Protein AF-A0A1I7UDR6-F1 (afdb_monomer_lite)

Radius of gyration: 22.46 Å; chains: 1; bounding box: 62×45×61 Å

pLDDT: mean 79.27, std 16.83, range [31.84, 96.31]

InterPro domains:
  IPR001841 Zinc finger, RING-type [PF14634] (187-229)
  IPR001841 Zinc finger, RING-type [PS50089] (187-228)
  IPR005020 Protein LIN-8 [PF03353] (14-182)
  IPR005020 Protein LIN-8 [PTHR32020] (9-165)
  IPR013083 Zinc finger, RING/FYVE/PHD-type [G3DSA:3.30.40.10] (139-231)

Organism: NCBI:txid1561998

Structure (mmCIF, N/CA/C/O backbone):
data_AF-A0A1I7UDR6-F1
#
_entry.id   AF-A0A1I7UDR6-F1
#
loop_
_atom_site.group_PDB
_atom_site.id
_atom_site.type_symbol
_atom_site.label_atom_id
_atom_site.label_alt_id
_atom_site.label_comp_id
_atom_site.label_asym_id
_atom_site.label_entity_id
_atom_site.label_seq_id
_atom_site.pdbx_PDB_ins_code
_atom_site.Cartn_x
_atom_site.Cartn_y
_atom_site.Cartn_z
_atom_site.occupancy
_atom_site.B_iso_or_equiv
_atom_site.auth_seq_id
_atom_site.auth_comp_id
_atom_site.auth_asym_id
_atom_site.auth_atom_id
_atom_site.pdbx_PDB_model_num
ATOM 1 N N . MET A 1 1 ? -28.198 4.668 -10.762 1.00 33.12 1 MET A N 1
ATOM 2 C CA . MET A 1 1 ? -28.642 3.668 -9.768 1.00 33.12 1 MET A CA 1
ATOM 3 C C . MET A 1 1 ? -27.536 3.567 -8.737 1.00 33.12 1 MET A C 1
ATOM 5 O O . MET A 1 1 ? -26.396 3.370 -9.130 1.00 33.12 1 MET A O 1
ATOM 9 N N . ALA A 1 2 ? -27.828 3.872 -7.473 1.00 33.69 2 ALA A N 1
ATOM 10 C CA . ALA A 1 2 ? -26.821 3.955 -6.421 1.00 33.69 2 ALA A CA 1
ATOM 11 C C . ALA A 1 2 ? -26.408 2.544 -5.983 1.00 33.69 2 ALA A C 1
ATOM 13 O O . ALA A 1 2 ? -27.212 1.821 -5.399 1.00 33.69 2 ALA A O 1
ATOM 14 N N . SER A 1 3 ? -25.167 2.162 -6.278 1.00 31.84 3 SER A N 1
ATOM 15 C CA . SER A 1 3 ? -24.547 0.959 -5.727 1.00 31.84 3 SER A CA 1
ATOM 16 C C . SER A 1 3 ? -24.172 1.237 -4.277 1.00 31.84 3 SER A C 1
ATOM 18 O O . SER A 1 3 ? -23.169 1.886 -3.988 1.00 31.84 3 SER A O 1
ATOM 20 N N . THR A 1 4 ? -25.011 0.788 -3.351 1.00 35.09 4 THR A N 1
ATOM 21 C CA . THR A 1 4 ? -24.675 0.722 -1.931 1.00 35.09 4 THR A CA 1
ATOM 22 C C . THR A 1 4 ? -23.636 -0.378 -1.743 1.00 35.09 4 THR A C 1
ATOM 24 O O . THR A 1 4 ? -23.984 -1.556 -1.668 1.00 35.09 4 THR A O 1
ATOM 27 N N . SER A 1 5 ? -22.357 -0.001 -1.707 1.00 41.41 5 SER A N 1
ATOM 28 C CA . SER A 1 5 ? -21.282 -0.877 -1.243 1.00 41.41 5 SER A CA 1
ATOM 29 C C . SER A 1 5 ? -21.657 -1.420 0.135 1.00 41.41 5 SER A C 1
ATOM 31 O O . SER A 1 5 ? -21.969 -0.649 1.044 1.00 41.41 5 SER A O 1
A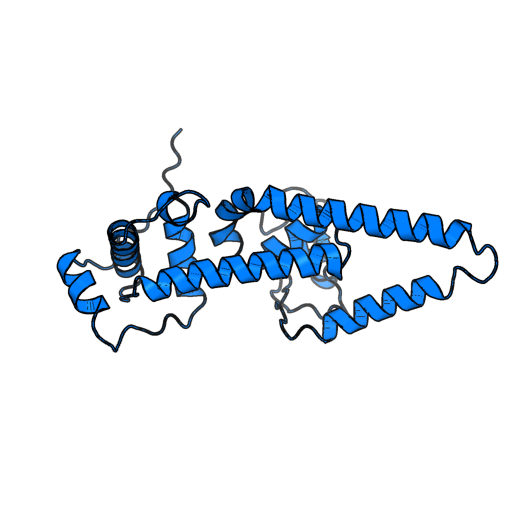TOM 33 N N . GLY A 1 6 ? -21.680 -2.747 0.262 1.00 41.66 6 GLY A N 1
ATOM 34 C CA . GLY A 1 6 ? -22.038 -3.459 1.482 1.00 41.66 6 GLY A CA 1
ATOM 35 C C . GLY A 1 6 ? -21.088 -3.118 2.624 1.00 41.66 6 GLY A C 1
ATOM 36 O O . GLY A 1 6 ? -20.069 -3.772 2.820 1.00 41.66 6 GLY A O 1
ATOM 37 N N . LEU A 1 7 ? -21.432 -2.091 3.396 1.00 47.09 7 LEU A N 1
ATOM 38 C CA . LEU A 1 7 ? -20.846 -1.852 4.704 1.00 47.09 7 LEU A CA 1
ATOM 39 C C . LEU A 1 7 ? -21.403 -2.928 5.634 1.00 47.09 7 LEU A C 1
ATOM 41 O O . LEU A 1 7 ? -22.559 -2.867 6.051 1.00 47.09 7 LEU A O 1
ATOM 45 N N . ALA A 1 8 ? -20.585 -3.946 5.901 1.00 56.41 8 ALA A N 1
ATOM 46 C CA . ALA A 1 8 ? -20.860 -4.948 6.918 1.00 56.41 8 ALA A CA 1
ATOM 47 C C . ALA A 1 8 ? -21.333 -4.258 8.207 1.00 56.41 8 ALA A C 1
ATOM 49 O O . ALA A 1 8 ? -20.716 -3.296 8.670 1.00 56.41 8 ALA A O 1
ATOM 50 N N . THR A 1 9 ? -22.442 -4.736 8.771 1.00 60.03 9 THR A N 1
ATOM 51 C CA . THR A 1 9 ? -22.961 -4.254 10.054 1.00 60.03 9 THR A CA 1
ATOM 52 C C . THR A 1 9 ? -21.858 -4.296 11.116 1.00 60.03 9 THR A C 1
ATOM 54 O O . THR A 1 9 ? -21.184 -5.324 11.221 1.00 60.03 9 THR A O 1
ATOM 57 N N . PRO A 1 10 ? -21.671 -3.225 11.912 1.00 68.12 10 PRO A N 1
ATOM 58 C CA . PRO A 1 10 ? -20.620 -3.182 12.920 1.00 68.12 10 PRO A CA 1
ATOM 59 C C . PRO A 1 10 ? -20.829 -4.305 13.942 1.00 68.12 10 PRO A C 1
ATOM 61 O O . PRO A 1 10 ? -21.864 -4.371 14.611 1.00 68.12 10 PRO A O 1
ATOM 64 N N . ALA A 1 11 ? -19.850 -5.209 14.028 1.00 79.75 11 ALA A N 1
ATOM 65 C CA . ALA A 1 11 ? -19.880 -6.380 14.905 1.00 79.75 11 ALA A CA 1
ATOM 66 C C . ALA A 1 11 ? -19.616 -6.003 16.373 1.00 79.75 11 ALA A C 1
ATOM 68 O O . ALA A 1 11 ? -20.020 -6.716 17.293 1.00 79.75 11 ALA A O 1
ATOM 69 N N . TYR A 1 12 ? -18.971 -4.857 16.590 1.00 89.25 12 TYR A N 1
ATOM 70 C CA . TYR A 1 12 ? -18.627 -4.318 17.899 1.00 89.25 12 TYR A CA 1
ATOM 71 C C . TYR A 1 12 ? -19.086 -2.862 18.012 1.00 89.25 12 TYR A C 1
ATOM 73 O O . TYR A 1 12 ? -19.326 -2.197 17.010 1.00 89.25 12 TYR A O 1
ATOM 81 N N . ARG A 1 13 ? -19.207 -2.352 19.244 1.00 91.25 13 ARG A N 1
ATOM 82 C CA . ARG A 1 13 ? -19.529 -0.943 19.520 1.00 91.25 13 ARG A CA 1
ATOM 83 C C . ARG A 1 13 ? -18.598 -0.372 20.578 1.00 91.25 13 ARG A C 1
ATOM 85 O O . ARG A 1 13 ? -18.283 -1.050 21.558 1.00 91.25 13 ARG A O 1
ATOM 92 N N . ILE A 1 14 ? -18.191 0.877 20.392 1.00 93.81 14 ILE A N 1
ATOM 93 C CA . ILE A 1 14 ? -17.400 1.643 21.356 1.00 93.81 14 ILE A CA 1
ATOM 94 C C . ILE A 1 14 ? -17.750 3.125 21.235 1.00 93.81 14 ILE A C 1
ATOM 96 O O . ILE A 1 14 ? -18.035 3.607 20.145 1.00 93.81 14 ILE A O 1
ATOM 100 N N . THR A 1 15 ? -17.755 3.858 22.347 1.00 95.38 15 THR A N 1
ATOM 101 C CA . THR A 1 15 ? -17.896 5.318 22.295 1.00 95.38 15 THR A CA 1
ATOM 102 C C . THR A 1 15 ? -16.546 5.963 21.990 1.00 95.38 15 THR A C 1
ATOM 104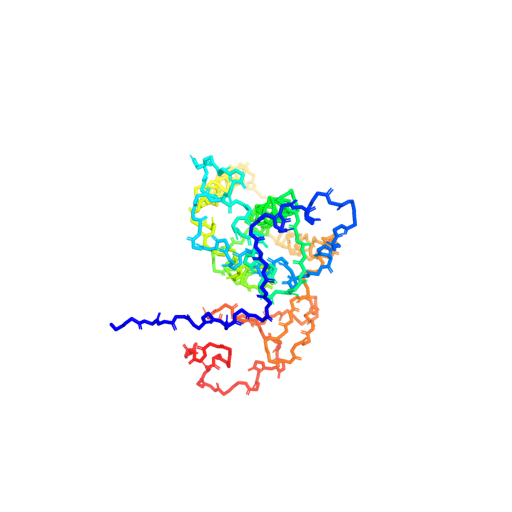 O O . THR A 1 15 ? -15.497 5.398 22.303 1.00 95.38 15 THR A O 1
ATOM 107 N N . MET A 1 16 ? -16.557 7.173 21.427 1.00 95.19 16 MET A N 1
ATOM 108 C CA . MET A 1 16 ? -15.328 7.931 21.161 1.00 95.19 16 MET A CA 1
ATOM 109 C C . MET A 1 16 ? -14.473 8.097 22.428 1.00 95.19 16 MET A C 1
ATOM 111 O O . MET A 1 16 ? -13.276 7.819 22.431 1.00 95.19 16 MET A O 1
ATOM 115 N N . GLU A 1 17 ? -15.102 8.480 23.538 1.00 94.31 17 GLU A N 1
ATOM 116 C CA . GLU A 1 17 ? -14.444 8.647 24.839 1.00 94.31 17 GLU A CA 1
ATOM 117 C C . GLU A 1 17 ? -13.783 7.348 25.322 1.00 94.31 17 GLU A C 1
ATOM 119 O O . GLU A 1 17 ? -12.638 7.351 25.784 1.00 94.31 17 GLU A O 1
ATOM 124 N N . GLU A 1 18 ? -14.479 6.219 25.172 1.00 92.75 18 GLU A N 1
ATOM 125 C CA . GLU A 1 18 ? -13.975 4.907 25.569 1.00 92.75 18 GLU A CA 1
ATOM 126 C C . GLU A 1 18 ? -12.819 4.445 24.671 1.00 92.75 18 GLU A C 1
ATOM 128 O O . GLU A 1 18 ? -11.823 3.910 25.171 1.00 92.75 18 GLU A O 1
ATOM 133 N N . TYR A 1 19 ? -12.896 4.709 23.364 1.00 94.19 19 TYR A N 1
ATOM 134 C CA . TYR A 1 19 ? -11.799 4.470 22.427 1.00 94.19 19 TYR A CA 1
ATOM 135 C C . TYR A 1 19 ? -10.559 5.296 22.794 1.00 94.19 19 TYR A C 1
ATOM 137 O O . TYR A 1 19 ? -9.465 4.739 22.928 1.00 94.19 19 TYR A O 1
ATOM 145 N N . ILE A 1 20 ? -10.711 6.602 23.044 1.00 92.12 20 ILE A N 1
ATOM 146 C CA . ILE A 1 20 ? -9.606 7.487 23.455 1.00 92.12 20 ILE A CA 1
ATOM 147 C C . ILE A 1 20 ? -8.981 6.987 24.762 1.00 92.12 20 ILE A C 1
ATOM 149 O O . ILE A 1 20 ? -7.758 6.926 24.905 1.00 92.12 20 ILE A O 1
ATOM 153 N N . ARG A 1 21 ? -9.806 6.576 25.727 1.00 91.75 21 ARG A N 1
ATOM 154 C CA . ARG A 1 21 ? -9.328 6.042 27.005 1.00 91.75 21 ARG A CA 1
ATOM 155 C C . ARG A 1 21 ? -8.555 4.731 26.833 1.00 91.75 21 ARG A C 1
ATOM 157 O O . ARG A 1 21 ? -7.540 4.531 27.506 1.00 91.75 21 ARG A O 1
ATOM 164 N N . ARG A 1 22 ? -9.015 3.825 25.962 1.00 88.88 22 ARG A N 1
ATOM 165 C CA . ARG A 1 22 ? -8.368 2.520 25.721 1.00 88.88 22 ARG A CA 1
ATOM 166 C C . ARG A 1 22 ? -7.115 2.626 24.855 1.00 88.88 22 ARG A C 1
ATOM 168 O O . ARG A 1 22 ? -6.148 1.931 25.153 1.00 88.88 22 ARG A O 1
ATOM 175 N N . SER A 1 23 ? -7.097 3.514 23.865 1.00 86.31 23 SER A N 1
ATOM 176 C CA . SER A 1 23 ? -5.944 3.749 22.979 1.00 86.31 23 SER A CA 1
ATOM 177 C C . SER A 1 23 ? -4.756 4.418 23.680 1.00 86.31 23 SER A C 1
ATOM 179 O O . SER A 1 23 ? -3.650 4.399 23.159 1.00 86.31 23 SER A O 1
ATOM 181 N N . ARG A 1 24 ? -4.938 4.968 24.888 1.00 81.69 24 ARG A N 1
ATOM 182 C CA . ARG A 1 24 ? -3.839 5.496 25.722 1.00 81.69 24 ARG A CA 1
ATOM 183 C C . ARG A 1 24 ? -3.119 4.431 26.559 1.00 81.69 24 ARG A C 1
ATOM 185 O O . ARG A 1 24 ? -2.084 4.723 27.158 1.00 81.69 24 ARG A O 1
ATOM 192 N N . LYS A 1 25 ? -3.654 3.210 26.670 1.00 76.12 25 LYS A N 1
ATOM 193 C CA . LYS A 1 25 ? -3.043 2.143 27.484 1.00 76.12 25 LYS A CA 1
ATOM 194 C C . LYS A 1 25 ? -1.896 1.491 26.709 1.00 76.12 25 LYS A C 1
ATOM 196 O O . LYS A 1 25 ? -2.099 1.098 25.577 1.00 76.12 25 LYS A O 1
ATOM 201 N N . ARG A 1 26 ? -0.729 1.280 27.337 1.00 58.38 26 ARG A N 1
ATOM 202 C CA . ARG A 1 26 ? 0.479 0.706 26.689 1.00 58.38 26 ARG A CA 1
ATOM 203 C C . ARG A 1 26 ? 0.315 -0.699 26.081 1.00 58.38 26 ARG A C 1
ATOM 205 O O . ARG A 1 26 ? 1.170 -1.103 25.310 1.00 58.38 26 ARG A O 1
ATOM 212 N N . ARG A 1 27 ? -0.744 -1.445 26.419 1.00 57.19 27 ARG A N 1
ATOM 213 C CA . ARG A 1 27 ? -1.076 -2.744 25.801 1.00 57.19 27 ARG A CA 1
ATOM 214 C C . ARG A 1 27 ? -2.146 -2.546 24.729 1.00 57.19 27 ARG A C 1
ATOM 216 O O . ARG A 1 27 ? -3.307 -2.896 24.939 1.00 57.19 27 ARG A O 1
ATOM 223 N N . ILE A 1 28 ? -1.774 -1.900 23.635 1.00 60.75 28 ILE A N 1
ATOM 224 C CA . ILE A 1 28 ? -2.599 -1.864 22.422 1.00 60.75 28 ILE A CA 1
ATOM 225 C C . ILE A 1 28 ? -2.289 -3.154 21.668 1.00 60.75 28 ILE A C 1
ATOM 227 O O . ILE A 1 28 ? -1.157 -3.625 21.735 1.00 60.75 28 ILE A O 1
ATOM 231 N N . SER A 1 29 ? -3.298 -3.760 21.036 1.00 56.22 29 SER A N 1
ATOM 232 C CA . SER A 1 29 ? -3.076 -4.940 20.196 1.00 56.22 29 SER A CA 1
ATOM 233 C C . SER A 1 29 ? -1.989 -4.604 19.186 1.00 56.22 29 SER A C 1
ATOM 235 O O . SER A 1 29 ? -2.124 -3.607 18.477 1.00 56.22 29 SER A O 1
ATOM 237 N N . GLU A 1 30 ? -0.956 -5.438 19.109 1.00 55.78 30 GLU A N 1
ATOM 238 C CA . GLU A 1 30 ? -0.071 -5.465 17.951 1.00 55.78 30 GLU A CA 1
ATOM 239 C C . GLU A 1 30 ? -0.957 -5.569 16.702 1.00 55.78 30 GLU A C 1
ATOM 241 O O . GLU A 1 30 ? -1.946 -6.320 16.667 1.00 55.78 30 GLU A O 1
ATOM 246 N N . THR A 1 31 ? -0.677 -4.715 15.722 1.00 59.31 31 THR A N 1
ATOM 247 C CA . THR A 1 31 ? -1.349 -4.701 14.418 1.00 59.31 31 THR A CA 1
ATOM 248 C C . THR A 1 31 ? -0.742 -5.722 13.470 1.00 59.31 31 THR A C 1
ATOM 250 O O . THR A 1 31 ? -0.976 -5.644 12.269 1.00 59.31 31 THR A O 1
ATOM 253 N N . ASP A 1 32 ? 0.000 -6.681 14.023 1.00 56.03 32 ASP A N 1
ATOM 254 C CA . ASP A 1 32 ? 0.791 -7.683 13.328 1.00 56.03 32 ASP A CA 1
ATOM 255 C C . ASP A 1 32 ? -0.135 -8.631 12.573 1.00 56.03 32 ASP A C 1
ATOM 257 O O . ASP A 1 32 ? -0.614 -9.656 13.060 1.00 56.03 32 ASP A O 1
ATOM 261 N N . GLY A 1 33 ? -0.486 -8.205 11.370 1.00 71.06 33 GLY A N 1
ATOM 262 C CA . GLY A 1 33 ? -1.347 -8.943 10.481 1.00 71.06 33 GLY A CA 1
ATOM 263 C C . GLY A 1 33 ? -1.783 -8.076 9.319 1.00 71.06 33 GLY A C 1
ATOM 264 O O . GLY A 1 33 ? -2.425 -7.040 9.502 1.00 71.06 33 GLY A O 1
ATOM 265 N N . LEU A 1 34 ? -1.525 -8.582 8.114 1.00 80.81 34 LEU A N 1
ATOM 266 C CA . LEU A 1 34 ? -2.012 -8.030 6.852 1.00 80.81 34 LEU A CA 1
ATOM 267 C C . LEU A 1 34 ? -3.507 -7.665 6.933 1.00 80.81 34 LEU A C 1
ATOM 269 O O . LEU A 1 34 ? -3.913 -6.599 6.486 1.00 80.81 34 LEU A O 1
ATOM 273 N N . GLY A 1 35 ? -4.316 -8.485 7.615 1.00 85.88 35 GLY A N 1
ATOM 274 C CA . GLY A 1 35 ? -5.740 -8.220 7.833 1.00 85.88 35 GLY A CA 1
ATOM 275 C C . GLY A 1 35 ? -6.039 -6.878 8.517 1.00 85.88 35 GLY A C 1
ATOM 276 O O . GLY A 1 35 ? -6.971 -6.190 8.115 1.00 85.88 35 GLY A O 1
ATOM 277 N N . MET A 1 36 ? -5.241 -6.443 9.496 1.00 88.38 36 MET A N 1
ATOM 278 C CA . MET A 1 36 ? -5.458 -5.137 10.128 1.00 88.38 36 MET A CA 1
ATOM 279 C C . MET A 1 36 ? -5.095 -3.989 9.183 1.00 88.38 36 MET A C 1
ATOM 281 O O . MET A 1 36 ? -5.833 -3.009 9.098 1.00 88.38 36 MET A O 1
ATOM 285 N N . HIS A 1 37 ? -3.996 -4.133 8.439 1.00 91.50 37 HIS A N 1
ATOM 286 C CA . HIS A 1 37 ? -3.563 -3.133 7.464 1.00 91.50 37 HIS A CA 1
ATOM 287 C C . HIS A 1 37 ? -4.632 -2.949 6.384 1.00 91.50 37 HIS A C 1
ATOM 289 O O . HIS A 1 37 ? -5.058 -1.825 6.141 1.00 91.50 37 HIS A O 1
ATOM 295 N N . THR A 1 38 ? -5.151 -4.046 5.821 1.00 93.25 38 THR A N 1
ATOM 296 C CA . THR A 1 38 ? -6.220 -3.988 4.808 1.00 93.25 38 THR A CA 1
ATOM 297 C C . THR A 1 38 ? -7.456 -3.236 5.306 1.00 93.25 38 THR A C 1
ATOM 299 O O . THR A 1 38 ? -7.953 -2.364 4.602 1.00 93.25 38 THR A O 1
ATOM 302 N N . VAL A 1 39 ? -7.904 -3.484 6.545 1.00 93.38 39 VAL A N 1
ATOM 303 C CA . VAL A 1 39 ? -9.062 -2.785 7.130 1.00 93.38 39 VAL A CA 1
ATOM 304 C C . VAL A 1 39 ? -8.798 -1.290 7.299 1.00 93.38 39 VAL A C 1
ATOM 306 O O . VAL A 1 39 ? -9.681 -0.487 6.998 1.00 93.38 39 VAL A O 1
ATOM 309 N N . ILE A 1 40 ? -7.610 -0.915 7.787 1.00 94.19 40 ILE A N 1
ATOM 310 C CA . ILE A 1 40 ? -7.229 0.492 7.968 1.00 94.19 40 ILE A CA 1
ATOM 311 C C . ILE A 1 40 ? -7.233 1.208 6.614 1.00 94.19 40 ILE A C 1
ATOM 313 O O . ILE A 1 40 ? -7.913 2.223 6.472 1.00 94.19 40 ILE A O 1
ATOM 317 N N . LEU A 1 41 ? -6.531 0.660 5.618 1.00 95.38 41 LEU A N 1
ATOM 318 C CA . LEU A 1 41 ? -6.403 1.271 4.293 1.00 95.38 41 LEU A CA 1
ATOM 319 C C . LEU A 1 41 ? -7.761 1.360 3.572 1.00 95.38 41 LEU A C 1
ATOM 321 O O . LEU A 1 41 ? -8.115 2.417 3.049 1.00 95.38 41 LEU A O 1
ATOM 325 N N . ASP A 1 42 ? -8.597 0.319 3.651 1.00 94.75 42 ASP A N 1
ATOM 326 C CA . ASP A 1 42 ? -9.948 0.353 3.075 1.00 94.75 42 ASP A CA 1
ATOM 327 C C . ASP A 1 42 ? -10.833 1.438 3.686 1.00 94.75 42 ASP A C 1
ATOM 329 O O . ASP A 1 42 ? -11.570 2.124 2.976 1.00 94.75 42 ASP A O 1
ATOM 333 N N . LEU A 1 43 ? -10.783 1.600 5.010 1.00 94.88 43 LEU A N 1
ATOM 334 C CA . LEU A 1 43 ? -11.542 2.645 5.695 1.00 94.88 43 LEU A CA 1
ATOM 335 C C . LEU A 1 43 ? -11.031 4.051 5.351 1.00 94.88 43 LEU A C 1
ATOM 337 O O . LEU A 1 43 ? -11.811 5.007 5.359 1.00 94.88 43 LEU A O 1
ATOM 341 N N . MET A 1 44 ? -9.743 4.183 5.028 1.00 95.38 44 MET A N 1
ATOM 342 C CA . MET A 1 44 ? -9.142 5.448 4.610 1.00 95.38 44 MET A CA 1
ATOM 343 C C . MET A 1 44 ? -9.549 5.872 3.195 1.00 95.38 44 MET A C 1
ATOM 345 O O . MET A 1 44 ? -9.591 7.075 2.936 1.00 95.38 44 MET A O 1
ATOM 349 N N . ARG A 1 45 ? -9.923 4.947 2.298 1.00 94.00 45 ARG A N 1
ATOM 350 C CA . ARG A 1 45 ? -10.302 5.237 0.894 1.00 94.00 45 ARG A CA 1
ATOM 351 C C . ARG A 1 45 ? -11.247 6.432 0.739 1.00 94.00 45 ARG A C 1
ATOM 353 O O . ARG A 1 45 ? -11.084 7.249 -0.165 1.00 94.00 45 ARG A O 1
ATOM 360 N N . HIS A 1 46 ? -12.239 6.548 1.619 1.00 89.94 46 HIS A N 1
ATOM 361 C CA . HIS A 1 46 ? -13.271 7.588 1.547 1.00 89.94 46 HIS A CA 1
ATOM 362 C C . HIS A 1 46 ? -12.982 8.825 2.415 1.00 89.94 46 HIS A C 1
ATOM 364 O O . HIS A 1 46 ? -13.833 9.704 2.517 1.00 89.94 46 HIS A O 1
ATOM 370 N N . ARG A 1 47 ? -11.791 8.904 3.018 1.00 91.75 47 ARG A N 1
ATOM 371 C CA . ARG A 1 47 ? -11.367 9.937 3.976 1.00 91.75 47 ARG A CA 1
ATOM 372 C C . ARG A 1 47 ? -10.151 10.691 3.463 1.00 91.75 47 ARG A C 1
ATOM 374 O O . ARG A 1 47 ? -9.034 10.524 3.951 1.00 91.75 47 ARG A O 1
ATOM 381 N N . GLN A 1 48 ? -10.369 11.482 2.420 1.00 91.88 48 GLN A N 1
ATOM 382 C CA . GLN A 1 48 ? -9.306 12.203 1.714 1.00 91.88 48 GLN A CA 1
ATOM 383 C C . GLN A 1 48 ? -8.515 13.142 2.633 1.00 91.88 48 GLN A C 1
ATOM 385 O O . GLN A 1 48 ? -7.328 13.366 2.413 1.00 91.88 48 GLN A O 1
ATOM 390 N N . GLU A 1 49 ? -9.149 13.648 3.689 1.00 92.38 49 GLU A N 1
ATOM 391 C CA . GLU A 1 49 ? -8.525 14.456 4.732 1.00 92.38 49 GLU A CA 1
ATOM 392 C C . GLU A 1 49 ? -7.370 13.743 5.448 1.00 92.38 49 GLU A C 1
ATOM 394 O O . GLU A 1 49 ? -6.478 14.418 5.962 1.00 92.38 49 GLU A O 1
ATOM 399 N N . LEU A 1 50 ? -7.342 12.406 5.449 1.00 93.00 50 LEU A N 1
ATOM 400 C CA . LEU A 1 50 ? -6.316 11.620 6.136 1.00 93.00 50 LEU A CA 1
ATOM 401 C C . LEU A 1 50 ? -5.061 11.359 5.299 1.00 93.00 50 LEU A C 1
ATOM 403 O O . LEU A 1 50 ? -4.023 11.048 5.878 1.00 93.00 50 LEU A O 1
ATOM 407 N N . TRP A 1 51 ? -5.143 11.447 3.969 1.00 92.81 51 TRP A N 1
ATOM 408 C CA . TRP A 1 51 ? -4.069 10.974 3.086 1.00 92.81 51 TRP A CA 1
ATOM 409 C C . TRP A 1 51 ? -3.695 11.909 1.937 1.00 92.81 51 TRP A C 1
ATOM 411 O O . TRP A 1 51 ? -2.667 11.682 1.296 1.00 92.81 51 TRP A O 1
ATOM 421 N N . LYS A 1 52 ? -4.471 12.960 1.653 1.00 89.94 52 LYS A N 1
ATOM 422 C CA . LYS A 1 52 ? -4.105 13.911 0.597 1.00 89.94 52 LYS A CA 1
ATOM 423 C C . LYS A 1 52 ? -2.874 14.723 0.975 1.00 89.94 52 LYS A C 1
ATOM 425 O O . LYS A 1 52 ? -2.745 15.212 2.094 1.00 89.94 52 LYS A O 1
ATOM 430 N N . ARG A 1 53 ? -1.998 14.973 -0.003 1.00 76.06 53 ARG A N 1
ATOM 431 C CA . ARG A 1 53 ? -0.685 15.624 0.205 1.00 76.06 53 ARG A CA 1
ATOM 432 C C . ARG A 1 53 ? -0.756 17.014 0.858 1.00 76.06 53 ARG A C 1
ATOM 434 O O . ARG A 1 53 ? 0.219 17.464 1.450 1.00 76.06 53 ARG A O 1
ATOM 441 N N . ARG A 1 54 ? -1.892 17.709 0.735 1.00 74.31 54 ARG A N 1
ATOM 442 C CA . ARG A 1 54 ? -2.126 19.057 1.287 1.00 74.31 54 ARG A CA 1
ATOM 443 C C . ARG A 1 54 ? -3.135 19.090 2.438 1.00 74.31 54 ARG A C 1
ATOM 445 O O . ARG A 1 54 ? -3.461 20.181 2.901 1.00 74.31 54 ARG A O 1
ATOM 452 N N . SER A 1 55 ? -3.653 17.945 2.887 1.00 77.56 55 SER A N 1
ATOM 453 C CA . SER A 1 55 ? -4.549 17.917 4.041 1.00 77.56 55 SER A CA 1
ATOM 454 C C . SER A 1 55 ? -3.746 17.803 5.334 1.00 77.56 55 SER A C 1
ATOM 456 O O . SER A 1 55 ? -2.845 16.979 5.475 1.00 77.56 55 SER A O 1
ATOM 458 N N . VAL A 1 56 ? -4.080 18.648 6.307 1.00 82.56 56 VAL A N 1
ATOM 459 C CA . VAL A 1 56 ? -3.610 18.483 7.682 1.00 82.56 56 VAL A CA 1
ATOM 460 C C . VAL A 1 56 ? -4.692 17.709 8.411 1.00 82.56 56 VAL A C 1
ATOM 462 O O . VAL A 1 56 ? -5.682 18.281 8.853 1.00 82.56 56 VAL A O 1
ATOM 465 N N . ALA A 1 57 ? -4.521 16.394 8.474 1.00 86.00 57 ALA A N 1
ATOM 466 C CA . ALA A 1 57 ? -5.463 15.520 9.150 1.00 86.00 57 ALA A CA 1
ATOM 467 C C . ALA A 1 57 ? -5.512 15.840 10.651 1.00 86.00 57 ALA A C 1
ATOM 469 O O . ALA A 1 57 ? -4.502 15.691 11.358 1.00 86.00 57 ALA A O 1
ATOM 470 N N . GLU A 1 58 ? -6.679 16.239 11.154 1.00 90.69 58 GLU A N 1
ATOM 471 C CA . GLU A 1 58 ? -6.857 16.475 12.580 1.00 90.69 58 GLU A CA 1
ATOM 472 C C . GLU A 1 58 ? -6.780 15.158 13.356 1.00 90.69 58 GLU A C 1
ATOM 474 O O . GLU A 1 58 ? -7.144 14.083 12.875 1.00 90.69 58 GLU A O 1
ATOM 479 N N . VAL A 1 59 ? -6.308 15.226 14.604 1.00 91.38 59 VAL A N 1
ATOM 480 C CA . VAL A 1 59 ? -6.235 14.040 15.473 1.00 91.38 59 VAL A CA 1
ATOM 481 C C . VAL A 1 59 ? -7.617 13.405 15.648 1.00 91.38 59 VAL A C 1
ATOM 483 O O . VAL A 1 59 ? -7.711 12.183 15.746 1.00 91.38 59 VAL A O 1
ATOM 486 N N . GLU A 1 60 ? -8.677 14.214 15.657 1.00 94.00 60 GLU A N 1
ATOM 487 C CA . GLU A 1 60 ? -10.055 13.743 15.780 1.00 94.00 60 GLU A CA 1
ATOM 488 C C . GLU A 1 60 ? -10.475 12.848 14.603 1.00 94.00 60 GLU A C 1
ATOM 490 O O . GLU A 1 60 ? -11.118 11.821 14.814 1.00 94.00 60 GLU A O 1
ATOM 495 N N . ASP A 1 61 ? -10.053 13.155 13.375 1.00 95.12 61 ASP A N 1
ATOM 496 C CA . ASP A 1 61 ? -10.412 12.353 12.200 1.00 95.12 61 ASP A CA 1
ATOM 497 C C . ASP A 1 61 ? -9.729 10.983 12.215 1.00 95.12 61 ASP A C 1
ATOM 499 O O . ASP A 1 61 ? -10.351 9.959 11.916 1.00 95.12 61 ASP A O 1
ATOM 503 N N . TRP A 1 62 ? -8.486 10.926 12.703 1.00 95.50 62 TRP A N 1
ATOM 504 C CA . TRP A 1 62 ? -7.821 9.653 12.992 1.00 95.50 62 TRP A CA 1
ATOM 505 C C . TRP A 1 62 ? -8.503 8.877 14.122 1.00 95.50 62 TRP A C 1
ATOM 507 O O . TRP A 1 62 ? -8.512 7.647 14.115 1.00 95.50 62 TRP A O 1
ATOM 517 N N . GLN A 1 63 ? -9.068 9.560 15.119 1.00 95.44 63 GLN A N 1
ATOM 518 C CA . GLN A 1 63 ? -9.810 8.891 16.188 1.00 95.44 63 GLN A CA 1
ATOM 519 C C . GLN A 1 63 ? -11.132 8.309 15.676 1.00 95.44 63 GLN A C 1
ATOM 521 O O . GLN A 1 63 ? -11.456 7.178 16.039 1.00 95.44 63 GLN A O 1
ATOM 526 N N . LYS A 1 64 ? -11.845 9.020 14.789 1.00 96.31 64 LYS A N 1
ATOM 527 C CA . LYS A 1 64 ? -13.044 8.506 14.096 1.00 96.31 64 LYS A CA 1
ATOM 528 C C . LYS A 1 64 ? -12.717 7.241 13.306 1.00 96.31 64 LYS A C 1
ATOM 530 O O . LYS A 1 64 ? -13.403 6.235 13.470 1.00 96.31 64 LYS A O 1
ATOM 535 N N . LEU A 1 65 ? -11.613 7.252 12.552 1.00 96.19 65 LEU A N 1
ATOM 536 C CA . LEU A 1 65 ? -11.115 6.058 11.865 1.00 96.19 65 LEU A CA 1
ATOM 537 C C . LEU A 1 65 ? -10.876 4.896 12.846 1.00 96.19 65 LEU A C 1
ATOM 539 O O . LEU A 1 65 ? -11.313 3.776 12.599 1.00 96.19 65 LEU A O 1
ATOM 543 N N . GLY A 1 66 ? -10.228 5.157 13.982 1.00 94.94 66 GLY A N 1
ATOM 544 C CA . GLY A 1 66 ? -9.937 4.122 14.976 1.00 94.94 66 GLY A CA 1
ATOM 545 C C . GLY A 1 66 ? -11.171 3.524 15.658 1.00 94.94 66 GLY A C 1
ATOM 546 O O . GLY A 1 66 ? -11.174 2.329 15.967 1.00 94.94 66 GLY A O 1
ATOM 547 N N . VAL A 1 67 ? -12.231 4.316 15.856 1.00 95.44 67 VAL A N 1
ATOM 548 C CA . VAL A 1 67 ? -13.538 3.806 16.305 1.00 95.44 67 VAL A CA 1
ATOM 549 C C . VAL A 1 67 ? -14.087 2.815 15.280 1.00 95.44 67 VAL A C 1
ATOM 551 O O . VAL A 1 67 ? -14.435 1.699 15.652 1.00 95.44 67 VAL A O 1
ATOM 554 N N . GLU A 1 68 ? -14.075 3.157 13.994 1.00 95.31 68 GLU A N 1
ATOM 555 C CA . GLU A 1 68 ? -14.579 2.273 12.932 1.00 95.31 68 GLU A CA 1
ATOM 556 C C . GLU A 1 68 ? -13.739 1.004 12.755 1.00 95.31 68 GLU A C 1
ATOM 558 O O . GLU A 1 68 ? -14.281 -0.087 12.554 1.00 95.31 68 GLU A O 1
ATOM 563 N N . VAL A 1 69 ? -12.416 1.110 12.903 1.00 93.50 69 VAL A N 1
ATOM 564 C CA . VAL A 1 69 ? -11.530 -0.062 12.949 1.00 93.50 69 VAL A CA 1
ATOM 565 C C . VAL A 1 69 ? -11.949 -0.994 14.089 1.00 93.50 69 VAL A C 1
ATOM 567 O O . VAL A 1 69 ? -12.051 -2.207 13.882 1.00 93.50 69 VAL A O 1
ATOM 570 N N . TYR A 1 70 ? -12.248 -0.456 15.277 1.00 93.31 70 TYR A N 1
ATOM 571 C CA . TYR A 1 70 ? -12.739 -1.261 16.398 1.00 93.31 70 TYR A CA 1
ATOM 572 C C . TYR A 1 70 ? -14.105 -1.883 16.106 1.00 93.31 70 TYR A C 1
ATOM 574 O O . TYR A 1 70 ? -14.309 -3.062 16.382 1.00 93.31 70 TYR A O 1
ATOM 582 N N . GLU A 1 71 ? -15.039 -1.126 15.537 1.00 91.88 71 GLU A N 1
ATOM 583 C CA . GLU A 1 71 ? -16.378 -1.623 15.207 1.00 91.88 71 GLU A CA 1
ATOM 584 C C . GLU A 1 71 ? -16.345 -2.809 14.232 1.00 91.88 71 GLU A C 1
ATOM 586 O O . GLU A 1 71 ? -17.176 -3.718 14.337 1.00 91.88 71 GLU A O 1
ATOM 591 N N . ARG A 1 72 ? -15.354 -2.842 13.330 1.00 90.69 72 ARG A N 1
ATOM 592 C CA . ARG A 1 72 ? -15.142 -3.951 12.386 1.00 90.69 72 ARG A CA 1
ATOM 593 C C . ARG A 1 72 ? -14.354 -5.121 12.968 1.00 90.69 72 ARG A C 1
ATOM 595 O O . ARG A 1 72 ? -14.658 -6.266 12.656 1.00 90.69 72 ARG A O 1
ATOM 602 N N . THR A 1 73 ? -13.333 -4.852 13.778 1.00 90.31 73 THR A N 1
ATOM 603 C CA . THR A 1 73 ? -12.332 -5.873 14.157 1.00 90.31 73 THR A CA 1
ATOM 604 C C . THR A 1 73 ? -12.379 -6.291 15.625 1.00 90.31 73 THR A C 1
ATOM 606 O O . THR A 1 73 ? -11.747 -7.274 16.006 1.00 90.31 73 THR A O 1
ATOM 609 N N . GLY A 1 74 ? -13.059 -5.521 16.475 1.00 89.94 74 GLY A N 1
ATOM 610 C CA . GLY A 1 74 ? -13.045 -5.670 17.931 1.00 89.94 74 GLY A CA 1
ATOM 611 C C . GLY A 1 74 ? -11.708 -5.299 18.584 1.00 89.94 74 GLY A C 1
ATOM 612 O O . GLY A 1 74 ? -11.550 -5.448 19.800 1.00 89.94 74 GLY A O 1
ATOM 613 N N . LYS A 1 75 ? -10.730 -4.816 17.804 1.00 90.69 75 LYS A N 1
ATOM 614 C CA . LYS A 1 75 ? -9.382 -4.472 18.267 1.00 90.69 75 LYS A CA 1
ATOM 615 C C . LYS A 1 75 ? -9.210 -2.960 18.346 1.00 90.69 75 LYS A C 1
ATOM 617 O O . LYS A 1 75 ? -9.610 -2.220 17.457 1.00 90.69 75 LYS A O 1
ATOM 622 N N . ILE A 1 76 ? -8.609 -2.495 19.441 1.00 91.94 76 ILE A N 1
ATOM 623 C CA . ILE A 1 76 ? -8.227 -1.087 19.593 1.00 91.94 76 ILE A CA 1
ATOM 624 C C . ILE A 1 76 ? -6.896 -0.898 18.882 1.00 91.94 76 ILE A C 1
ATOM 626 O O . ILE A 1 76 ? -5.937 -1.592 19.217 1.00 91.94 76 ILE A O 1
ATOM 630 N N . VAL A 1 77 ? -6.844 0.059 17.962 1.00 90.69 77 VAL A N 1
ATOM 631 C CA . VAL A 1 77 ? -5.625 0.483 17.270 1.00 90.69 77 VAL A CA 1
ATOM 632 C C . VAL A 1 77 ? -5.353 1.941 17.620 1.00 90.69 77 VAL A C 1
ATOM 634 O O . VAL A 1 77 ? -6.284 2.720 17.792 1.00 90.69 77 VAL A O 1
ATOM 637 N N . SER A 1 78 ? -4.085 2.310 17.794 1.00 91.50 78 SER A N 1
ATOM 638 C CA . SER A 1 78 ? -3.717 3.690 18.117 1.00 91.50 78 SER A CA 1
ATOM 639 C C . SER A 1 78 ? -3.662 4.568 16.867 1.00 91.50 78 SER A C 1
ATOM 641 O O . SER A 1 78 ? -3.382 4.081 15.772 1.00 91.50 78 SER A O 1
ATOM 643 N N . VAL A 1 79 ? -3.840 5.882 17.039 1.00 92.88 79 VAL A N 1
ATOM 644 C CA . VAL A 1 79 ? -3.642 6.859 15.952 1.00 92.88 79 VAL A CA 1
ATOM 645 C C . VAL A 1 79 ? -2.237 6.749 15.356 1.00 92.88 79 VAL A C 1
ATOM 647 O O . VAL A 1 79 ? -2.094 6.740 14.140 1.00 92.88 79 VAL A O 1
ATOM 650 N N . ASN A 1 80 ? -1.208 6.612 16.195 1.00 91.44 80 ASN A N 1
ATOM 651 C CA . ASN A 1 80 ? 0.174 6.486 15.726 1.00 91.44 80 ASN A CA 1
ATOM 652 C C . ASN A 1 80 ? 0.375 5.217 14.897 1.00 91.44 80 ASN A C 1
ATOM 654 O O . ASN A 1 80 ? 1.079 5.247 13.898 1.00 91.44 80 ASN A O 1
ATOM 658 N N . THR A 1 81 ? -0.279 4.123 15.281 1.00 91.00 81 THR A N 1
ATOM 659 C CA . THR A 1 81 ? -0.202 2.863 14.545 1.00 91.00 81 THR A CA 1
ATOM 660 C C . THR A 1 81 ? -0.886 2.975 13.186 1.00 91.00 81 THR A C 1
ATOM 662 O O . THR A 1 81 ? -0.291 2.586 12.193 1.00 91.00 81 THR A O 1
ATOM 665 N N . MET A 1 82 ? -2.087 3.562 13.107 1.00 93.50 82 MET A N 1
ATOM 666 C CA . MET A 1 82 ? -2.760 3.783 11.815 1.00 93.50 82 MET A CA 1
ATOM 667 C C . MET A 1 82 ? -1.947 4.699 10.894 1.00 93.50 82 MET A C 1
ATOM 669 O O . MET A 1 82 ? -1.850 4.430 9.700 1.00 93.50 82 MET A O 1
ATOM 673 N N . LYS A 1 83 ? -1.314 5.741 11.452 1.00 93.56 83 LYS A N 1
ATOM 674 C CA . LYS A 1 83 ? -0.387 6.603 10.708 1.00 93.56 83 LYS A CA 1
ATOM 675 C C . LYS A 1 83 ? 0.830 5.836 10.198 1.00 93.56 83 LYS A C 1
ATOM 677 O O . LYS A 1 83 ? 1.174 6.000 9.037 1.00 93.56 83 LYS A O 1
ATOM 682 N N . SER A 1 84 ? 1.445 4.999 11.039 1.00 92.19 84 SER A N 1
ATOM 683 C CA . SER A 1 84 ? 2.569 4.145 10.630 1.00 92.19 84 SER A CA 1
ATOM 684 C C . SER A 1 84 ? 2.154 3.236 9.483 1.00 92.19 84 SER A C 1
ATOM 686 O O . SER A 1 84 ? 2.770 3.292 8.435 1.00 92.19 84 SER A O 1
ATOM 688 N N . VAL A 1 85 ? 1.038 2.509 9.618 1.00 93.12 85 VAL A N 1
ATOM 689 C CA . VAL A 1 85 ? 0.514 1.633 8.555 1.00 93.12 85 VAL A CA 1
ATOM 690 C C . VAL A 1 85 ? 0.384 2.382 7.230 1.00 93.12 85 VAL A C 1
ATOM 692 O O . VAL A 1 85 ? 0.804 1.865 6.197 1.00 93.12 85 VAL A O 1
ATOM 695 N N . PHE A 1 86 ? -0.166 3.598 7.248 1.00 94.75 86 PHE A N 1
ATOM 696 C CA . PHE A 1 86 ? -0.286 4.421 6.048 1.00 94.75 86 PHE A CA 1
ATOM 697 C C . PHE A 1 86 ? 1.077 4.844 5.477 1.00 94.75 86 PHE A C 1
ATOM 699 O O . PHE A 1 86 ? 1.324 4.631 4.292 1.00 94.75 86 PHE A O 1
ATOM 706 N N . GLU A 1 87 ? 1.960 5.423 6.296 1.00 93.62 87 GLU A N 1
ATOM 707 C CA . GLU A 1 87 ? 3.270 5.907 5.837 1.00 93.62 87 GLU A CA 1
ATOM 708 C C . GLU A 1 87 ? 4.187 4.765 5.381 1.00 93.62 87 GLU A C 1
ATOM 710 O O . GLU A 1 87 ? 4.862 4.903 4.363 1.00 93.62 87 GLU A O 1
ATOM 715 N N . ASP A 1 88 ? 4.156 3.625 6.067 1.00 91.81 88 ASP A N 1
ATOM 716 C CA . ASP A 1 88 ? 4.906 2.423 5.707 1.00 91.81 88 ASP A CA 1
ATOM 717 C C . ASP A 1 88 ? 4.403 1.869 4.367 1.00 91.81 88 ASP A C 1
ATOM 719 O O . ASP A 1 88 ? 5.199 1.630 3.464 1.00 91.81 88 ASP A O 1
ATOM 723 N N . THR A 1 89 ? 3.080 1.763 4.179 1.00 93.88 89 THR A N 1
ATOM 724 C CA . THR A 1 89 ? 2.486 1.316 2.903 1.00 93.88 89 THR A CA 1
ATOM 725 C C . THR A 1 89 ? 2.833 2.275 1.763 1.00 93.88 89 THR A C 1
ATOM 727 O O . THR A 1 89 ? 3.209 1.852 0.674 1.00 93.88 89 THR A O 1
ATOM 730 N N . LYS A 1 90 ? 2.749 3.584 2.007 1.00 94.75 90 LYS A N 1
ATOM 731 C CA . LYS A 1 90 ? 3.132 4.616 1.039 1.00 94.75 90 LYS A CA 1
ATOM 732 C C . LYS A 1 90 ? 4.607 4.535 0.662 1.00 94.75 90 LYS A C 1
ATOM 734 O O . LYS A 1 90 ? 4.933 4.695 -0.513 1.00 94.75 90 LYS A O 1
ATOM 739 N N . LYS A 1 91 ? 5.486 4.309 1.640 1.00 93.94 91 LYS A N 1
ATOM 740 C CA . LYS A 1 91 ? 6.911 4.104 1.393 1.00 93.94 91 LYS A CA 1
ATOM 741 C C . LYS A 1 91 ? 7.126 2.858 0.535 1.00 93.94 91 LYS A C 1
ATOM 743 O O . LYS A 1 91 ? 7.738 2.977 -0.514 1.00 93.94 91 LYS A O 1
ATOM 748 N N . THR A 1 92 ? 6.537 1.722 0.910 1.00 92.94 92 THR A N 1
ATOM 749 C CA . THR A 1 92 ? 6.629 0.481 0.127 1.00 92.94 92 THR A CA 1
ATOM 750 C C . THR A 1 92 ? 6.149 0.669 -1.307 1.00 92.94 92 THR A C 1
ATOM 752 O O . THR A 1 92 ? 6.820 0.211 -2.219 1.00 92.94 92 THR A O 1
ATOM 755 N N . LEU A 1 93 ? 5.036 1.376 -1.531 1.00 94.81 93 LEU A N 1
ATOM 756 C CA . LEU A 1 93 ? 4.564 1.656 -2.888 1.00 94.81 93 LEU A CA 1
ATOM 757 C C . LEU A 1 93 ? 5.604 2.442 -3.694 1.00 94.81 93 LEU A C 1
ATOM 759 O O . LEU A 1 93 ? 5.852 2.108 -4.842 1.00 94.81 93 LEU A O 1
ATOM 763 N N . ARG A 1 94 ? 6.222 3.469 -3.104 1.00 95.19 94 ARG A N 1
ATOM 764 C CA . ARG A 1 94 ? 7.263 4.251 -3.785 1.00 95.19 94 ARG A CA 1
ATOM 765 C C . ARG A 1 94 ? 8.508 3.437 -4.087 1.00 95.19 94 ARG A C 1
ATOM 767 O O . ARG A 1 94 ? 8.989 3.512 -5.208 1.00 95.19 94 ARG A O 1
ATOM 774 N N . ASP A 1 95 ? 8.980 2.671 -3.111 1.00 91.69 95 ASP A N 1
ATOM 775 C CA . ASP A 1 95 ? 10.136 1.793 -3.279 1.00 91.69 95 ASP A CA 1
ATOM 776 C C . ASP A 1 95 ? 9.852 0.782 -4.409 1.00 91.69 95 ASP A C 1
ATOM 778 O O . ASP A 1 95 ? 10.657 0.632 -5.317 1.00 91.69 95 ASP A O 1
ATOM 782 N N . MET A 1 96 ? 8.644 0.203 -4.449 1.00 91.00 96 MET A N 1
ATOM 783 C CA . MET A 1 96 ? 8.216 -0.667 -5.550 1.00 91.00 96 MET A CA 1
ATOM 784 C C . MET A 1 96 ? 8.177 0.042 -6.909 1.00 91.00 96 MET A C 1
ATOM 786 O O . MET A 1 96 ? 8.564 -0.564 -7.899 1.00 91.00 96 MET A O 1
ATOM 790 N N . LEU A 1 97 ? 7.693 1.288 -6.989 1.00 94.62 97 LEU A N 1
ATOM 791 C CA . LEU A 1 97 ? 7.695 2.036 -8.253 1.00 94.62 97 LEU A CA 1
ATOM 792 C C . LEU A 1 97 ? 9.125 2.239 -8.769 1.00 94.62 97 LEU A C 1
ATOM 794 O O . LEU A 1 97 ? 9.368 2.009 -9.946 1.00 94.62 97 LEU A O 1
ATOM 798 N N . ILE A 1 98 ? 10.056 2.619 -7.889 1.00 92.69 98 ILE A N 1
ATOM 799 C CA . ILE A 1 98 ? 11.477 2.787 -8.228 1.00 92.69 98 ILE A CA 1
ATOM 800 C C . ILE A 1 98 ? 12.060 1.457 -8.719 1.00 92.69 98 ILE A C 1
ATOM 802 O O . ILE A 1 98 ? 12.591 1.386 -9.825 1.00 92.69 98 ILE A O 1
ATOM 806 N N . ASP A 1 99 ? 11.905 0.390 -7.932 1.00 86.50 99 ASP A N 1
ATOM 807 C CA . ASP A 1 99 ? 12.476 -0.922 -8.246 1.00 86.50 99 ASP A CA 1
ATOM 808 C C . ASP A 1 99 ? 11.930 -1.482 -9.569 1.00 86.50 99 ASP A C 1
ATOM 810 O O . ASP A 1 99 ? 12.672 -2.075 -10.350 1.00 86.50 99 ASP A O 1
ATOM 814 N N . ILE A 1 100 ? 10.637 -1.291 -9.842 1.00 87.44 100 ILE A N 1
ATOM 815 C CA . ILE A 1 100 ? 9.992 -1.811 -11.052 1.00 87.44 100 ILE A CA 1
ATOM 816 C C . ILE A 1 100 ? 10.322 -0.945 -12.274 1.00 87.44 100 ILE A C 1
ATOM 818 O O . ILE A 1 100 ? 10.688 -1.485 -13.314 1.00 87.44 100 ILE A O 1
ATOM 822 N N . ILE A 1 101 ? 10.204 0.380 -12.177 1.00 92.50 101 ILE A N 1
ATOM 823 C CA . ILE A 1 101 ? 10.397 1.267 -13.333 1.00 92.50 101 ILE A CA 1
ATOM 824 C C . ILE A 1 101 ? 11.883 1.394 -13.653 1.00 92.50 101 ILE A C 1
ATOM 826 O O . ILE A 1 101 ? 12.294 1.081 -14.760 1.00 92.50 101 ILE A O 1
ATOM 830 N N . GLN A 1 102 ? 12.706 1.783 -12.683 1.00 88.50 102 GLN A N 1
ATOM 831 C CA . GLN A 1 102 ? 14.129 2.033 -12.924 1.00 88.50 102 GLN A CA 1
ATOM 832 C C . GLN A 1 102 ? 14.957 0.750 -12.838 1.00 88.50 102 GLN A C 1
ATOM 834 O O . GLN A 1 102 ? 15.888 0.558 -13.615 1.00 88.50 102 GLN A O 1
ATOM 839 N N . GLY A 1 103 ? 14.615 -0.150 -11.909 1.00 83.44 103 GLY A N 1
ATOM 840 C CA . GLY A 1 103 ? 15.368 -1.389 -11.703 1.00 83.44 103 GLY A CA 1
ATOM 841 C C . GLY A 1 103 ? 15.077 -2.474 -12.741 1.00 83.44 103 GLY A C 1
ATOM 842 O O . GLY A 1 103 ? 16.010 -3.139 -13.189 1.00 83.44 103 GLY A O 1
ATOM 843 N N . LEU A 1 104 ? 13.807 -2.653 -13.121 1.00 80.75 104 LEU A N 1
ATOM 844 C CA . LEU A 1 104 ? 13.380 -3.650 -14.113 1.00 80.75 104 LEU A CA 1
ATOM 845 C C . LEU A 1 104 ? 13.087 -3.057 -15.493 1.00 80.75 104 LEU A C 1
ATOM 847 O O . LEU A 1 104 ? 12.743 -3.821 -16.392 1.00 80.75 104 LEU A O 1
ATOM 851 N N . LYS A 1 105 ? 13.191 -1.730 -15.659 1.00 88.44 105 LYS A N 1
ATOM 852 C CA . LYS A 1 105 ? 12.907 -1.044 -16.931 1.00 88.44 105 LYS A CA 1
ATOM 853 C C . LYS A 1 105 ? 11.495 -1.379 -17.444 1.00 88.44 105 LYS A C 1
ATOM 855 O O . LYS A 1 105 ? 11.251 -1.577 -18.629 1.00 88.44 105 LYS A O 1
ATOM 860 N N . ALA A 1 106 ? 10.553 -1.540 -16.510 1.00 82.50 106 ALA A N 1
ATOM 861 C CA . ALA A 1 106 ? 9.239 -2.095 -16.801 1.00 82.50 106 ALA A CA 1
ATOM 862 C C . ALA A 1 106 ? 8.280 -1.054 -17.388 1.00 82.50 106 ALA A C 1
ATOM 864 O O . ALA A 1 106 ? 8.077 0.032 -16.834 1.00 82.50 106 ALA A O 1
ATOM 865 N N . ASP A 1 107 ? 7.571 -1.449 -18.444 1.00 86.12 107 ASP A N 1
ATOM 866 C CA . ASP A 1 107 ? 6.477 -0.656 -18.989 1.00 86.12 107 ASP A CA 1
ATOM 867 C C . ASP A 1 107 ? 5.279 -0.547 -18.018 1.00 86.12 107 ASP A C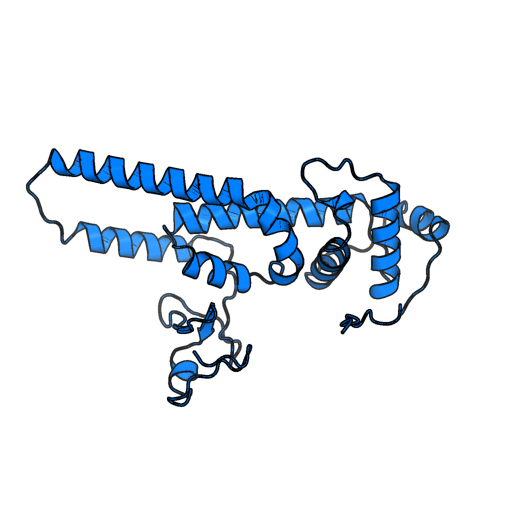 1
ATOM 869 O O . ASP A 1 107 ? 5.174 -1.217 -16.981 1.00 86.12 107 ASP A O 1
ATOM 873 N N . ARG A 1 108 ? 4.313 0.306 -18.377 1.00 88.56 108 ARG A N 1
ATOM 874 C CA . ARG A 1 108 ? 3.124 0.565 -17.549 1.00 88.56 108 ARG A CA 1
ATOM 875 C C . ARG A 1 108 ? 2.209 -0.652 -17.388 1.00 88.56 108 ARG A C 1
ATOM 877 O O . ARG A 1 108 ? 1.461 -0.730 -16.407 1.00 88.56 108 ARG A O 1
ATOM 884 N N . ILE A 1 109 ? 2.210 -1.575 -18.350 1.00 85.12 109 ILE A N 1
ATOM 885 C CA . ILE A 1 109 ? 1.365 -2.775 -18.320 1.00 85.12 109 ILE A CA 1
ATOM 886 C C . ILE A 1 109 ? 1.921 -3.734 -17.268 1.00 85.12 109 ILE A C 1
ATOM 888 O O . ILE A 1 109 ? 1.179 -4.168 -16.376 1.00 85.12 109 ILE A O 1
ATOM 892 N N . LEU A 1 110 ? 3.227 -3.999 -17.325 1.00 81.69 110 LEU A N 1
ATOM 893 C CA . LEU A 1 110 ? 3.937 -4.826 -16.360 1.00 81.69 110 LEU A CA 1
ATOM 894 C C . LEU A 1 110 ? 3.881 -4.206 -14.960 1.00 81.69 110 LEU A C 1
ATOM 896 O O . LEU A 1 110 ? 3.527 -4.903 -14.005 1.00 81.69 110 LEU A O 1
ATOM 900 N N . LEU A 1 111 ? 4.099 -2.891 -14.839 1.00 88.25 111 LEU A N 1
ATOM 901 C CA . LEU A 1 111 ? 3.946 -2.165 -13.575 1.00 88.25 111 LEU A CA 1
ATOM 902 C C . LEU A 1 111 ? 2.575 -2.422 -12.941 1.00 88.25 111 LEU A C 1
ATOM 904 O O . LEU A 1 111 ? 2.472 -2.782 -11.764 1.00 88.25 111 LEU A O 1
ATOM 908 N N . ARG A 1 112 ? 1.498 -2.283 -13.724 1.00 88.56 112 ARG A N 1
ATOM 909 C CA . ARG A 1 112 ? 0.138 -2.467 -13.211 1.00 88.56 112 ARG A CA 1
ATOM 910 C C . ARG A 1 112 ? -0.130 -3.910 -12.787 1.00 88.56 112 ARG A C 1
ATOM 912 O O . ARG A 1 112 ? -0.794 -4.116 -11.768 1.00 88.56 112 ARG A O 1
ATOM 919 N N . ALA A 1 113 ? 0.371 -4.890 -13.536 1.00 82.75 113 ALA A N 1
ATOM 920 C CA . ALA A 1 113 ? 0.256 -6.302 -13.180 1.00 82.75 113 ALA A CA 1
ATOM 921 C C . ALA A 1 113 ? 0.987 -6.611 -11.861 1.00 82.75 113 ALA A C 1
ATOM 923 O O . ALA A 1 113 ? 0.414 -7.241 -10.967 1.00 82.75 113 ALA A O 1
ATOM 924 N N . LEU A 1 114 ? 2.212 -6.104 -11.692 1.00 83.00 114 LEU A N 1
ATOM 925 C CA . LEU A 1 114 ? 3.011 -6.299 -10.480 1.00 83.00 114 LEU A CA 1
ATOM 926 C C . LEU A 1 114 ? 2.367 -5.635 -9.257 1.00 83.00 114 LEU A C 1
ATOM 928 O O . LEU A 1 114 ? 2.223 -6.277 -8.214 1.00 83.00 114 LEU A O 1
ATOM 932 N N . LEU A 1 115 ? 1.894 -4.393 -9.393 1.00 88.00 115 LEU A N 1
ATOM 933 C CA . LEU A 1 115 ? 1.194 -3.698 -8.311 1.00 88.00 115 LEU A CA 1
ATOM 934 C C . LEU A 1 115 ? -0.109 -4.406 -7.920 1.00 88.00 115 LEU A C 1
ATOM 936 O O . LEU A 1 115 ? -0.379 -4.563 -6.733 1.00 88.00 115 LEU A O 1
ATOM 940 N N . ASN A 1 116 ? -0.901 -4.898 -8.879 1.00 87.38 116 ASN A N 1
ATOM 941 C CA . ASN A 1 116 ? -2.144 -5.624 -8.580 1.00 87.38 116 ASN A CA 1
ATOM 942 C C . ASN A 1 116 ? -1.920 -6.903 -7.753 1.00 87.38 116 ASN A C 1
ATOM 944 O O . ASN A 1 116 ? -2.812 -7.301 -7.002 1.00 87.38 116 ASN A O 1
ATOM 948 N N . ASN A 1 117 ? -0.743 -7.520 -7.860 1.00 84.06 117 ASN A N 1
ATOM 949 C CA . ASN A 1 117 ? -0.373 -8.702 -7.081 1.00 84.06 117 ASN A CA 1
ATOM 950 C C . ASN A 1 117 ? 0.112 -8.368 -5.664 1.00 84.06 117 ASN A C 1
ATOM 952 O O . ASN A 1 117 ? 0.175 -9.254 -4.809 1.00 84.06 117 ASN A O 1
ATOM 956 N N . TRP A 1 118 ? 0.432 -7.106 -5.372 1.00 89.31 118 TRP A N 1
ATOM 957 C CA . TRP A 1 118 ? 0.788 -6.702 -4.020 1.00 89.31 118 TRP A CA 1
ATOM 958 C C . TRP A 1 118 ? -0.468 -6.688 -3.127 1.00 89.31 118 TRP A C 1
ATOM 960 O O . TRP A 1 118 ? -1.398 -5.919 -3.389 1.00 89.31 118 TRP A O 1
ATOM 970 N N . PRO A 1 119 ? -0.534 -7.489 -2.039 1.00 89.12 119 PRO A N 1
ATOM 971 C CA . PRO A 1 119 ? -1.791 -7.730 -1.318 1.00 89.12 119 PRO A CA 1
ATOM 972 C C . PRO A 1 119 ? -2.485 -6.485 -0.749 1.00 89.12 119 PRO A C 1
ATOM 974 O O . PRO A 1 119 ? -3.702 -6.482 -0.553 1.00 89.12 119 PRO A O 1
ATOM 977 N N . LEU A 1 120 ? -1.723 -5.425 -0.466 1.00 90.00 120 LEU A N 1
ATOM 978 C CA . LEU A 1 120 ? -2.257 -4.160 0.040 1.00 90.00 120 LEU A CA 1
ATOM 979 C C . LEU A 1 120 ? -2.686 -3.203 -1.075 1.00 90.00 120 LEU A C 1
ATOM 981 O O . LEU A 1 120 ? -3.486 -2.307 -0.810 1.00 90.00 120 LEU A O 1
ATOM 985 N N . TYR A 1 121 ? -2.222 -3.395 -2.312 1.00 93.50 121 TYR A N 1
ATOM 986 C CA . TYR A 1 121 ? -2.418 -2.427 -3.388 1.00 93.50 121 TYR A CA 1
ATOM 987 C C . TYR A 1 121 ? -3.887 -2.191 -3.706 1.00 93.50 121 TYR A C 1
ATOM 989 O O . TYR A 1 121 ? -4.320 -1.049 -3.786 1.00 93.50 121 TYR A O 1
ATOM 997 N N . ARG A 1 122 ? -4.708 -3.245 -3.779 1.00 92.31 122 ARG A N 1
ATOM 998 C CA . ARG A 1 122 ? -6.157 -3.089 -4.015 1.00 92.31 122 ARG A CA 1
ATOM 999 C C . ARG A 1 122 ? -6.856 -2.242 -2.948 1.00 92.31 122 ARG A C 1
ATOM 1001 O O . ARG A 1 122 ? -7.899 -1.661 -3.214 1.00 92.31 122 ARG A O 1
ATOM 1008 N N . HIS A 1 123 ? -6.302 -2.199 -1.738 1.00 93.69 123 HIS A N 1
ATOM 1009 C CA . HIS A 1 123 ? -6.817 -1.417 -0.616 1.00 93.69 123 HIS A CA 1
ATOM 1010 C C . HIS A 1 123 ? -6.203 -0.016 -0.564 1.00 93.69 123 HIS A C 1
ATOM 1012 O O . HIS A 1 123 ? -6.620 0.792 0.255 1.00 93.69 123 HIS A O 1
ATOM 1018 N N . PHE A 1 124 ? -5.226 0.268 -1.426 1.00 94.38 124 PHE A N 1
ATOM 1019 C CA . PHE A 1 124 ? -4.427 1.489 -1.435 1.00 94.38 124 PHE A CA 1
ATOM 1020 C C . PHE A 1 124 ? -4.364 2.184 -2.805 1.00 94.38 124 PHE A C 1
ATOM 1022 O O . PHE A 1 124 ? -3.780 3.256 -2.935 1.00 94.38 124 PHE A O 1
ATOM 1029 N N . ASP A 1 125 ? -5.004 1.612 -3.823 1.00 92.88 125 ASP A N 1
ATOM 1030 C CA . ASP A 1 125 ? -5.029 2.094 -5.206 1.00 92.88 125 ASP A CA 1
ATOM 1031 C C . ASP A 1 125 ? -5.540 3.536 -5.332 1.00 92.88 125 ASP A C 1
ATOM 1033 O O . ASP A 1 125 ? -5.109 4.277 -6.212 1.00 92.88 125 ASP A O 1
ATOM 1037 N N . TYR A 1 126 ? -6.401 3.966 -4.408 1.00 93.62 126 TYR A N 1
ATOM 1038 C CA . TYR A 1 126 ? -6.892 5.339 -4.327 1.00 93.62 126 TYR A CA 1
ATOM 1039 C C . TYR A 1 126 ? -5.770 6.369 -4.129 1.00 93.62 126 TYR A C 1
ATOM 1041 O O . TYR A 1 126 ? -5.931 7.521 -4.529 1.00 93.62 126 TYR A O 1
ATOM 1049 N N . TYR A 1 127 ? -4.651 5.976 -3.511 1.00 93.56 127 TYR A N 1
ATOM 1050 C CA . TYR A 1 127 ? -3.508 6.854 -3.269 1.00 93.56 127 TYR A CA 1
ATOM 1051 C C . TYR A 1 127 ? -2.611 6.993 -4.504 1.00 93.56 127 TYR A C 1
ATOM 1053 O O . TYR A 1 127 ? -1.871 7.966 -4.612 1.00 93.56 127 TYR A O 1
ATOM 1061 N N . HIS A 1 128 ? -2.707 6.071 -5.468 1.00 89.75 128 HIS A N 1
ATOM 1062 C CA . HIS A 1 128 ? -1.869 6.076 -6.669 1.00 89.75 128 HIS A CA 1
ATOM 1063 C C . HIS A 1 128 ? -1.974 7.392 -7.450 1.00 89.75 128 HIS A C 1
ATOM 1065 O O . HIS A 1 128 ? -0.977 7.936 -7.908 1.00 89.75 128 HIS A O 1
ATOM 1071 N N . ALA A 1 129 ? -3.178 7.968 -7.513 1.00 89.25 129 ALA A N 1
ATOM 1072 C CA . ALA A 1 129 ? -3.405 9.258 -8.158 1.00 89.25 129 ALA A CA 1
ATOM 1073 C C . ALA A 1 129 ? -2.594 10.412 -7.531 1.00 89.25 129 ALA A C 1
ATOM 1075 O O . ALA A 1 129 ? -2.243 11.353 -8.232 1.00 89.25 129 ALA A O 1
ATOM 1076 N N . GLU A 1 130 ? -2.271 10.352 -6.233 1.00 91.94 130 GLU A N 1
ATOM 1077 C CA . GLU A 1 130 ? -1.477 11.387 -5.545 1.00 91.94 130 GLU A CA 1
ATOM 1078 C C . GLU A 1 130 ? 0.032 11.261 -5.805 1.00 91.94 130 GLU A C 1
ATOM 1080 O O . GLU A 1 130 ? 0.793 12.167 -5.454 1.00 91.94 130 GLU A O 1
ATOM 1085 N N . ILE A 1 131 ? 0.472 10.138 -6.376 1.00 92.44 131 ILE A N 1
ATOM 1086 C CA . ILE A 1 131 ? 1.876 9.874 -6.705 1.00 92.44 131 ILE A CA 1
ATOM 1087 C C . ILE A 1 131 ? 2.109 9.699 -8.205 1.00 92.44 131 ILE A C 1
ATOM 1089 O O . ILE A 1 131 ? 3.219 9.357 -8.590 1.00 92.44 131 ILE A O 1
ATOM 1093 N N . LEU A 1 132 ? 1.110 9.975 -9.045 1.00 92.88 132 LEU A N 1
ATOM 1094 C CA . LEU A 1 132 ? 1.251 9.848 -10.494 1.00 92.88 132 LEU A CA 1
ATOM 1095 C C . LEU A 1 132 ? 2.360 10.758 -11.039 1.00 92.88 132 LEU A C 1
ATOM 1097 O O . LEU A 1 132 ? 3.157 10.309 -11.844 1.00 92.88 132 LEU A O 1
ATOM 1101 N N . ASP A 1 133 ? 2.474 11.994 -10.543 1.00 94.06 133 ASP A N 1
ATOM 1102 C CA . ASP A 1 133 ? 3.572 12.898 -10.929 1.00 94.06 133 ASP A CA 1
ATOM 1103 C C . ASP A 1 133 ? 4.950 12.296 -10.606 1.00 94.06 133 ASP A C 1
ATOM 1105 O O . ASP A 1 133 ? 5.916 12.534 -11.315 1.00 94.06 133 ASP A O 1
ATOM 1109 N N . PHE A 1 134 ? 5.043 11.515 -9.525 1.00 94.81 134 PHE A N 1
ATOM 1110 C CA . PHE A 1 134 ? 6.277 10.830 -9.153 1.00 94.81 134 PHE A CA 1
ATOM 1111 C C . PHE A 1 134 ? 6.550 9.630 -10.068 1.00 94.81 134 PHE A C 1
ATOM 1113 O O . PHE A 1 134 ? 7.679 9.462 -10.498 1.00 94.81 134 PHE A O 1
ATOM 1120 N N . GLU A 1 135 ? 5.529 8.833 -10.398 1.00 95.12 135 GLU A N 1
ATOM 1121 C CA . GLU A 1 135 ? 5.638 7.747 -11.386 1.00 95.12 135 GLU A CA 1
ATOM 1122 C C . GLU A 1 135 ? 6.078 8.269 -12.760 1.00 95.12 135 GLU A C 1
ATOM 1124 O O . GLU A 1 135 ? 6.946 7.673 -13.384 1.00 95.12 135 GLU A O 1
ATOM 1129 N N . LEU A 1 136 ? 5.511 9.392 -13.217 1.00 95.69 136 LEU A N 1
ATOM 1130 C CA . LEU A 1 136 ? 5.882 10.015 -14.489 1.00 95.69 136 LEU A CA 1
ATOM 1131 C C . LEU A 1 136 ? 7.341 10.468 -14.496 1.00 95.69 136 LEU A C 1
ATOM 1133 O O . LEU A 1 136 ? 8.034 10.179 -15.459 1.00 95.69 136 LEU A O 1
ATOM 1137 N N . HIS A 1 137 ? 7.818 11.082 -13.412 1.00 96.00 137 HIS A N 1
ATOM 1138 C CA . HIS A 1 137 ? 9.230 11.452 -13.293 1.00 96.00 137 HIS A CA 1
ATOM 1139 C C . HIS A 1 137 ? 10.171 10.246 -13.380 1.00 96.00 137 HIS A C 1
ATOM 1141 O O . HIS A 1 137 ? 11.224 10.355 -13.985 1.00 96.00 137 HIS A O 1
ATOM 1147 N N . LEU A 1 138 ? 9.796 9.089 -12.821 1.00 95.56 138 LEU A N 1
ATOM 1148 C CA . LEU A 1 138 ? 10.625 7.881 -12.935 1.00 95.56 138 LEU A CA 1
ATOM 1149 C C . LEU A 1 138 ? 10.726 7.377 -14.380 1.00 95.56 138 LEU A C 1
ATOM 1151 O O . LEU A 1 138 ? 11.740 6.790 -14.736 1.00 95.56 138 LEU A O 1
ATOM 1155 N N . TYR A 1 139 ? 9.677 7.573 -15.184 1.00 95.31 139 TYR A N 1
ATOM 1156 C CA . TYR A 1 139 ? 9.700 7.250 -16.611 1.00 95.31 139 TYR A CA 1
ATOM 1157 C C . TYR A 1 139 ? 10.487 8.283 -17.421 1.00 95.31 139 TYR A C 1
ATOM 1159 O O . TYR A 1 139 ? 11.234 7.887 -18.300 1.00 95.31 139 TYR A O 1
ATOM 1167 N N . GLU A 1 140 ? 10.360 9.573 -17.104 1.00 95.19 140 GLU A N 1
ATOM 1168 C CA . GLU A 1 140 ? 11.165 10.634 -17.729 1.00 95.19 140 GLU A CA 1
ATOM 1169 C C . GLU A 1 140 ? 12.665 10.400 -17.474 1.00 95.19 140 GLU A C 1
ATOM 1171 O O . GLU A 1 140 ? 13.442 10.364 -18.417 1.00 95.19 140 GLU A O 1
ATOM 1176 N N . GLU A 1 141 ? 13.059 10.130 -16.223 1.00 92.75 141 GLU A N 1
ATOM 1177 C CA . GLU A 1 141 ? 14.450 9.790 -15.867 1.00 92.75 141 GLU A CA 1
ATOM 1178 C C . GLU A 1 141 ? 14.948 8.524 -16.585 1.00 92.75 141 GLU A C 1
ATOM 1180 O O . GLU A 1 141 ? 16.136 8.393 -16.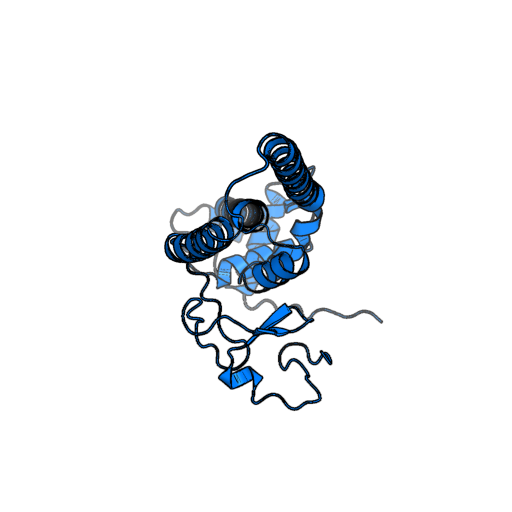860 1.00 92.75 141 GLU A O 1
ATOM 1185 N N . LEU A 1 142 ? 14.049 7.577 -16.863 1.00 91.38 142 LEU A N 1
ATOM 1186 C CA . LEU A 1 142 ? 14.388 6.356 -17.582 1.00 91.38 142 LEU A CA 1
ATOM 1187 C C . LEU A 1 142 ? 14.625 6.615 -19.078 1.00 91.38 142 LEU A C 1
ATOM 1189 O O . LEU A 1 142 ? 15.580 6.083 -19.632 1.00 91.38 142 LEU A O 1
ATOM 1193 N N . GLU A 1 143 ? 13.766 7.414 -19.712 1.00 90.75 143 GLU A N 1
ATOM 1194 C CA . GLU A 1 143 ? 13.914 7.804 -21.119 1.00 90.75 143 GLU A CA 1
ATOM 1195 C C . GLU A 1 143 ? 15.216 8.600 -21.330 1.00 90.75 143 GLU A C 1
ATOM 1197 O O . GLU A 1 143 ? 15.953 8.314 -22.267 1.00 90.75 143 GLU A O 1
ATOM 1202 N N . GLU A 1 144 ? 15.553 9.521 -20.416 1.00 90.56 144 GLU A N 1
ATOM 1203 C CA . GLU A 1 144 ? 16.821 10.272 -20.453 1.00 90.56 144 GLU A CA 1
ATOM 1204 C C . GLU A 1 144 ? 18.054 9.348 -20.346 1.00 90.56 144 GLU A C 1
ATOM 1206 O O . GLU A 1 144 ? 19.022 9.532 -21.078 1.00 90.56 144 GLU A O 1
ATOM 1211 N N . GLU A 1 145 ? 18.019 8.329 -19.476 1.00 86.44 145 GLU A N 1
ATOM 1212 C CA . GLU A 1 145 ? 19.117 7.355 -19.335 1.00 86.44 145 GLU A CA 1
ATOM 1213 C C . GLU A 1 145 ? 19.291 6.483 -20.594 1.00 86.44 145 GLU A C 1
ATOM 1215 O O . GLU A 1 145 ? 20.411 6.100 -20.922 1.00 86.44 145 GLU A O 1
ATOM 1220 N N . GLU A 1 146 ? 18.203 6.153 -21.296 1.00 84.56 146 GLU A N 1
ATOM 1221 C CA . GLU A 1 146 ? 18.260 5.393 -22.553 1.00 84.56 146 GLU A CA 1
ATOM 1222 C C . GLU A 1 146 ? 18.815 6.245 -23.709 1.00 84.56 146 GLU A C 1
ATOM 1224 O O . GLU A 1 146 ? 19.668 5.764 -24.453 1.00 84.56 146 GLU A O 1
ATOM 1229 N N .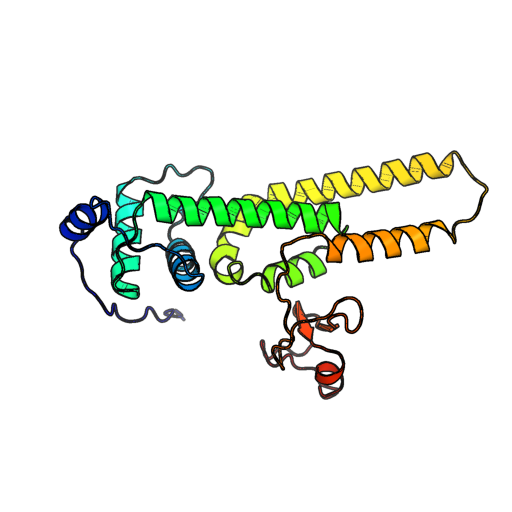 GLU A 1 147 ? 18.410 7.517 -23.818 1.00 83.25 147 GLU A N 1
ATOM 1230 C CA . GLU A 1 147 ? 18.929 8.444 -24.838 1.00 83.25 147 GLU A CA 1
ATOM 1231 C C . GLU A 1 147 ? 20.438 8.717 -24.672 1.00 83.25 147 GLU A C 1
ATOM 1233 O O . GLU A 1 147 ? 21.166 8.741 -25.663 1.00 83.25 147 GLU A O 1
ATOM 1238 N N . GLU A 1 148 ? 20.934 8.874 -23.436 1.00 77.38 148 GLU A N 1
ATOM 1239 C CA . GLU A 1 148 ? 22.373 9.059 -23.173 1.00 77.38 148 GLU A CA 1
ATOM 1240 C C . GLU A 1 148 ? 23.210 7.841 -23.612 1.00 77.38 148 GLU A C 1
ATOM 1242 O O . GLU A 1 148 ? 24.315 8.008 -24.128 1.00 77.38 148 GLU A O 1
ATOM 1247 N N . LEU A 1 149 ? 22.692 6.618 -23.447 1.00 72.31 149 LEU A N 1
ATOM 1248 C CA . LEU A 1 149 ? 23.388 5.393 -23.863 1.00 72.31 149 LEU A CA 1
ATOM 1249 C C . LEU A 1 149 ? 23.459 5.251 -25.387 1.00 72.31 149 LEU A C 1
ATOM 1251 O O . LEU A 1 149 ? 24.498 4.846 -25.910 1.00 72.31 149 LEU A O 1
ATOM 1255 N N . ASP A 1 150 ? 22.386 5.614 -26.092 1.00 71.06 150 ASP A N 1
ATOM 1256 C CA . ASP A 1 150 ? 22.360 5.600 -27.556 1.00 71.06 150 ASP A CA 1
ATOM 1257 C C . ASP A 1 150 ? 23.368 6.616 -28.139 1.00 71.06 150 ASP A C 1
ATOM 1259 O O . ASP A 1 150 ? 24.065 6.312 -29.109 1.00 71.06 150 ASP A O 1
ATOM 1263 N N . GLU A 1 151 ? 23.511 7.799 -27.525 1.00 65.69 151 GLU A N 1
ATOM 1264 C CA . GLU A 1 151 ? 24.507 8.806 -27.931 1.00 65.69 151 GLU A CA 1
ATOM 1265 C C . GLU A 1 151 ? 25.960 8.371 -27.638 1.00 65.69 151 GLU A C 1
ATOM 1267 O O . GLU A 1 151 ? 26.862 8.701 -28.412 1.00 65.69 151 GLU A O 1
ATOM 1272 N N . GLU A 1 152 ? 26.205 7.620 -26.556 1.00 59.75 152 GLU A N 1
ATOM 1273 C CA . GLU A 1 152 ? 27.530 7.060 -26.237 1.00 59.75 152 GLU A CA 1
ATOM 1274 C C . GLU A 1 152 ? 27.914 5.884 -27.160 1.00 59.75 152 GLU A C 1
ATOM 1276 O O . GLU A 1 152 ? 29.086 5.733 -27.514 1.00 59.75 152 GLU A O 1
ATOM 1281 N N . GLU A 1 153 ? 26.947 5.071 -27.597 1.00 55.34 153 GLU A N 1
ATOM 1282 C CA . GLU A 1 153 ? 27.174 3.952 -28.526 1.00 55.34 153 GLU A CA 1
ATOM 1283 C C . GLU A 1 153 ? 27.438 4.407 -29.969 1.00 55.34 153 GLU A C 1
ATOM 1285 O O . GLU A 1 153 ? 28.208 3.760 -30.682 1.00 55.34 153 GLU A O 1
ATOM 1290 N N . GLU A 1 154 ? 26.901 5.558 -30.390 1.00 54.06 154 GLU A N 1
ATOM 1291 C CA . GLU A 1 154 ? 27.238 6.170 -31.685 1.00 54.06 154 GLU A CA 1
ATOM 1292 C C . GLU A 1 154 ? 28.699 6.691 -31.759 1.00 54.06 154 GLU A C 1
ATOM 1294 O O . GLU A 1 154 ? 29.189 6.987 -32.856 1.00 54.06 154 GLU A O 1
ATOM 1299 N N . GLU A 1 155 ? 29.438 6.757 -30.637 1.00 52.47 155 GLU A N 1
ATOM 1300 C CA . GLU A 1 155 ? 30.872 7.108 -30.607 1.00 52.47 155 GLU A CA 1
ATOM 1301 C C . GLU A 1 155 ? 31.837 5.892 -30.594 1.00 52.47 155 GLU A C 1
ATOM 1303 O O . GLU A 1 155 ? 33.039 6.080 -30.823 1.00 52.47 155 GLU A O 1
ATOM 1308 N N . GLU A 1 156 ? 31.347 4.651 -30.443 1.00 53.50 156 GLU A N 1
ATOM 1309 C CA . GLU A 1 156 ? 32.144 3.406 -30.510 1.00 53.50 156 GLU A CA 1
ATOM 1310 C C . GLU A 1 156 ? 31.506 2.335 -31.432 1.00 53.50 156 GLU A C 1
ATOM 1312 O O . GLU A 1 156 ? 31.157 1.234 -31.011 1.00 53.50 156 GLU A O 1
ATOM 1317 N N . GLU A 1 157 ? 31.426 2.596 -32.743 1.00 50.66 157 GLU A N 1
ATOM 1318 C CA . GLU A 1 157 ? 31.247 1.511 -33.724 1.00 50.66 157 GLU A CA 1
ATOM 1319 C C . GLU A 1 157 ? 32.538 0.669 -33.843 1.00 50.66 157 GLU A C 1
ATOM 1321 O O . GLU A 1 157 ? 33.502 1.080 -34.492 1.00 50.66 157 GLU A O 1
ATOM 1326 N N . GLU A 1 158 ? 32.544 -0.504 -33.197 1.00 54.09 158 GLU A N 1
ATOM 1327 C CA . GLU A 1 158 ? 32.958 -1.837 -33.702 1.00 54.09 158 GLU A CA 1
ATOM 1328 C C . GLU A 1 158 ? 33.486 -2.730 -32.551 1.00 54.09 158 GLU A C 1
ATOM 1330 O O . GLU A 1 158 ? 34.695 -2.802 -32.354 1.00 54.09 158 GLU A O 1
ATOM 1335 N N . GLU A 1 159 ? 32.610 -3.451 -31.826 1.00 52.09 159 GLU A N 1
ATOM 1336 C CA . GLU A 1 159 ? 32.832 -4.855 -31.389 1.00 52.09 159 GLU A CA 1
ATOM 1337 C C . GLU A 1 159 ? 31.593 -5.467 -30.666 1.00 52.09 159 GLU A C 1
ATOM 1339 O O . GLU A 1 159 ? 31.306 -5.173 -29.513 1.00 52.09 159 GLU A O 1
ATOM 1344 N N . ASP A 1 160 ? 30.891 -6.356 -31.389 1.00 54.75 160 ASP A N 1
ATOM 1345 C CA . ASP A 1 160 ? 29.970 -7.448 -30.980 1.00 54.75 160 ASP A CA 1
ATOM 1346 C C . ASP A 1 160 ? 28.758 -7.183 -30.033 1.00 54.75 160 ASP A C 1
ATOM 1348 O O . ASP A 1 160 ? 28.753 -7.495 -28.841 1.00 54.75 160 ASP A O 1
ATOM 1352 N N . ASP A 1 161 ? 27.630 -6.783 -30.640 1.00 57.03 161 ASP A N 1
ATOM 1353 C CA . ASP A 1 161 ? 26.272 -6.622 -30.066 1.00 57.03 161 ASP A CA 1
ATOM 1354 C C . ASP A 1 161 ? 25.646 -7.867 -29.392 1.00 57.03 161 ASP A C 1
ATOM 1356 O O . ASP A 1 161 ? 24.589 -7.782 -28.750 1.00 57.03 161 ASP A O 1
ATOM 1360 N N . GLU A 1 162 ? 26.227 -9.055 -29.564 1.00 56.53 162 GLU A N 1
ATOM 1361 C CA . GLU A 1 162 ? 25.603 -10.313 -29.132 1.00 56.53 162 GLU A CA 1
ATOM 1362 C C . GLU A 1 162 ? 25.937 -10.664 -27.665 1.00 56.53 162 GLU A C 1
ATOM 1364 O O . GLU A 1 162 ? 25.105 -11.240 -26.965 1.00 56.53 162 GLU A O 1
ATOM 1369 N N . GLU A 1 163 ? 27.089 -10.225 -27.139 1.00 56.56 163 GLU A N 1
ATOM 1370 C CA . GLU A 1 163 ? 27.548 -10.553 -25.773 1.00 56.56 163 GLU A CA 1
ATOM 1371 C C . GLU A 1 163 ? 26.884 -9.672 -24.686 1.00 56.56 163 GLU A C 1
ATOM 1373 O O . GLU A 1 163 ? 26.741 -10.075 -23.527 1.00 56.56 163 GLU A O 1
ATOM 1378 N N . ARG A 1 164 ? 26.395 -8.480 -25.061 1.00 57.66 164 ARG A N 1
ATOM 1379 C CA . ARG A 1 164 ? 25.764 -7.513 -24.141 1.00 57.66 164 ARG A CA 1
ATOM 1380 C C . ARG A 1 164 ? 24.317 -7.869 -23.787 1.00 57.66 164 ARG A C 1
ATOM 1382 O O . ARG A 1 164 ? 23.896 -7.646 -22.650 1.00 57.66 164 ARG A O 1
ATOM 1389 N N . LYS A 1 165 ? 23.573 -8.494 -24.708 1.00 55.16 165 LYS A N 1
ATOM 1390 C CA . LYS A 1 165 ? 22.197 -8.974 -24.460 1.00 55.16 165 LYS A CA 1
ATOM 1391 C C . LYS A 1 165 ? 22.159 -10.098 -23.419 1.00 55.16 165 LYS A C 1
ATOM 1393 O O . LYS A 1 165 ? 21.343 -10.042 -22.500 1.00 55.16 165 LYS A O 1
ATOM 1398 N N . ASP A 1 166 ? 23.104 -11.035 -23.491 1.00 62.28 166 ASP A N 1
ATOM 1399 C CA . ASP A 1 166 ? 23.247 -12.130 -22.520 1.00 62.28 166 ASP A CA 1
ATOM 1400 C C . ASP A 1 166 ? 23.588 -11.618 -21.106 1.00 62.28 166 ASP A C 1
ATOM 1402 O O . ASP A 1 166 ? 23.136 -12.174 -20.097 1.00 62.28 166 ASP A O 1
ATOM 1406 N N . LEU A 1 167 ? 24.354 -10.525 -21.008 1.00 59.22 167 LEU A N 1
ATOM 1407 C CA . LEU A 1 167 ? 24.726 -9.923 -19.727 1.00 59.22 167 LEU A CA 1
ATOM 1408 C C . LEU A 1 167 ? 23.531 -9.235 -19.044 1.00 59.22 167 LEU A C 1
ATOM 1410 O O . LEU A 1 167 ? 23.349 -9.370 -17.830 1.00 59.22 167 LEU A O 1
ATOM 1414 N N . VAL A 1 168 ? 22.690 -8.535 -19.816 1.00 55.41 168 VAL A N 1
ATOM 1415 C CA . VAL A 1 168 ? 21.457 -7.906 -19.311 1.00 55.41 168 VAL A CA 1
ATOM 1416 C C . VAL A 1 168 ? 20.481 -8.973 -18.810 1.00 55.41 168 VAL A C 1
ATOM 1418 O O . VAL A 1 168 ? 19.958 -8.849 -17.699 1.00 55.41 168 VAL A O 1
ATOM 1421 N N . GLU A 1 169 ? 20.309 -10.070 -19.551 1.00 62.50 169 GLU A N 1
ATOM 1422 C CA . GLU A 1 169 ? 19.452 -11.190 -19.143 1.00 62.50 169 GLU A CA 1
ATOM 1423 C C . GLU A 1 169 ? 19.949 -11.860 -17.843 1.00 62.50 169 GLU A C 1
ATOM 1425 O O . GLU A 1 169 ? 19.159 -12.132 -16.930 1.00 62.50 169 GLU A O 1
ATOM 1430 N N . GLN A 1 170 ? 21.269 -12.031 -17.679 1.00 54.78 170 GLN A N 1
ATOM 1431 C CA . GLN A 1 170 ? 21.854 -12.545 -16.432 1.00 54.78 170 GLN A CA 1
ATOM 1432 C C . GLN A 1 17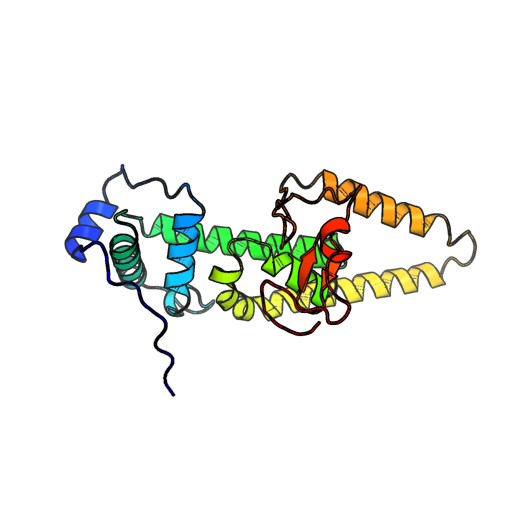0 ? 21.703 -11.585 -15.239 1.00 54.78 170 GLN A C 1
ATOM 1434 O O . GLN A 1 170 ? 21.485 -12.044 -14.111 1.00 54.78 170 GLN A O 1
ATOM 1439 N N . ILE A 1 171 ? 21.790 -10.266 -15.445 1.00 55.94 171 ILE A N 1
ATOM 1440 C CA . ILE A 1 171 ? 21.622 -9.268 -14.372 1.00 55.94 171 ILE A CA 1
ATOM 1441 C C . ILE A 1 171 ? 20.168 -9.218 -13.894 1.00 55.94 171 ILE A C 1
ATOM 1443 O O . ILE A 1 171 ? 19.933 -9.180 -12.681 1.00 55.94 171 ILE A O 1
ATOM 1447 N N . VAL A 1 172 ? 19.207 -9.277 -14.822 1.00 51.97 172 VAL A N 1
ATOM 1448 C CA . VAL A 1 172 ? 17.775 -9.377 -14.504 1.00 51.97 172 VAL A CA 1
ATOM 1449 C C . VAL A 1 172 ? 17.536 -10.622 -13.650 1.00 51.97 172 VAL A C 1
ATOM 1451 O O . VAL A 1 172 ? 17.026 -10.509 -12.532 1.00 51.97 172 VAL A O 1
ATOM 1454 N N . LYS A 1 173 ? 18.023 -11.786 -14.095 1.00 49.06 173 LYS A N 1
ATOM 1455 C CA . LYS A 1 173 ? 17.895 -13.056 -13.368 1.00 49.06 173 LYS A CA 1
ATOM 1456 C C . LYS A 1 173 ? 18.479 -12.993 -11.948 1.00 49.06 173 LYS A C 1
ATOM 1458 O O . LYS A 1 173 ? 17.790 -13.307 -10.984 1.00 49.06 173 LYS A O 1
ATOM 1463 N N . THR A 1 174 ? 19.695 -12.467 -11.793 1.00 46.44 174 THR A N 1
ATOM 1464 C CA . THR A 1 174 ? 20.403 -12.420 -10.495 1.00 46.44 174 THR A CA 1
ATOM 1465 C C . THR A 1 174 ? 19.779 -11.424 -9.495 1.00 46.44 174 THR A C 1
ATOM 1467 O O . THR A 1 174 ? 19.839 -11.618 -8.273 1.00 46.44 174 THR A O 1
ATOM 1470 N N . ARG A 1 175 ? 19.159 -10.334 -9.974 1.00 45.94 175 ARG A N 1
ATOM 1471 C CA . ARG A 1 175 ? 18.519 -9.321 -9.107 1.00 45.94 175 ARG A CA 1
ATOM 1472 C C . ARG A 1 175 ? 17.124 -9.734 -8.632 1.00 45.94 175 ARG A C 1
ATOM 1474 O O . ARG A 1 175 ? 16.756 -9.393 -7.506 1.00 45.94 175 ARG A O 1
ATOM 1481 N N . TYR A 1 176 ? 16.408 -10.548 -9.410 1.00 44.84 176 TYR A N 1
ATOM 1482 C CA . TYR A 1 176 ? 15.180 -11.213 -8.952 1.00 44.84 176 TYR A CA 1
ATOM 1483 C C . TYR A 1 176 ? 15.427 -12.163 -7.767 1.00 44.84 176 TYR A C 1
ATOM 1485 O O . TYR A 1 176 ? 14.558 -12.314 -6.907 1.00 44.84 176 TYR A O 1
ATOM 1493 N N . GLU A 1 177 ? 16.618 -12.757 -7.666 1.00 44.06 177 GLU A N 1
ATOM 1494 C CA . GLU A 1 177 ? 16.967 -13.680 -6.578 1.00 44.06 177 GLU A CA 1
ATOM 1495 C C . GLU A 1 177 ? 17.393 -12.983 -5.273 1.00 44.06 177 GLU A C 1
ATOM 1497 O O . GLU A 1 177 ? 17.203 -13.528 -4.182 1.00 44.06 177 GLU A O 1
ATOM 1502 N N . THR A 1 178 ? 17.978 -11.782 -5.359 1.00 40.31 178 THR A N 1
ATOM 1503 C CA . THR A 1 178 ? 18.606 -11.088 -4.214 1.00 40.31 178 THR A CA 1
ATOM 1504 C C . THR A 1 178 ? 17.712 -10.052 -3.529 1.00 40.31 178 THR A C 1
ATOM 1506 O O . THR A 1 178 ? 18.002 -9.646 -2.396 1.00 40.31 178 THR A O 1
ATOM 1509 N N . ALA A 1 179 ? 16.576 -9.683 -4.129 1.00 42.69 179 ALA A N 1
ATOM 1510 C CA . ALA A 1 179 ? 15.523 -8.954 -3.435 1.00 42.69 179 ALA A CA 1
ATOM 1511 C C . ALA A 1 179 ? 14.857 -9.876 -2.395 1.00 42.69 179 ALA A C 1
ATOM 1513 O O . ALA A 1 179 ? 13.950 -10.652 -2.675 1.00 42.69 179 ALA A O 1
ATOM 1514 N N . ASN A 1 180 ? 15.283 -9.756 -1.138 1.00 42.75 180 ASN A N 1
ATOM 1515 C CA . ASN A 1 180 ? 14.724 -10.443 0.035 1.00 42.75 180 ASN A CA 1
ATOM 1516 C C . ASN A 1 180 ? 13.266 -10.027 0.370 1.00 42.75 180 ASN A C 1
ATOM 1518 O O . ASN A 1 180 ? 12.759 -10.286 1.461 1.00 42.75 180 ASN A O 1
ATOM 1522 N N . MET A 1 181 ? 12.578 -9.373 -0.566 1.00 43.69 181 MET A N 1
ATOM 1523 C CA . MET A 1 181 ? 11.135 -9.436 -0.698 1.00 43.69 181 MET A CA 1
ATOM 1524 C C . MET A 1 181 ? 10.863 -10.509 -1.744 1.00 43.69 181 MET A C 1
ATOM 1526 O O . MET A 1 181 ? 10.952 -10.232 -2.929 1.00 43.69 181 MET A O 1
ATOM 1530 N N . ARG A 1 182 ? 10.518 -11.729 -1.319 1.00 44.66 182 ARG A N 1
ATOM 1531 C CA . ARG A 1 182 ? 9.723 -12.618 -2.170 1.00 44.66 182 ARG A CA 1
ATOM 1532 C C . ARG A 1 182 ? 8.274 -12.142 -2.053 1.00 44.66 182 ARG A C 1
ATOM 1534 O O . ARG A 1 182 ? 7.595 -12.585 -1.122 1.00 44.66 182 ARG A O 1
ATOM 1541 N N . PRO A 1 183 ? 7.746 -11.260 -2.926 1.00 47.16 183 PRO A N 1
ATOM 1542 C CA . PRO A 1 183 ? 6.329 -11.344 -3.210 1.00 47.16 183 PRO A CA 1
ATOM 1543 C C . PRO A 1 183 ? 6.118 -12.778 -3.690 1.00 47.16 183 PRO A C 1
ATOM 1545 O O . PRO A 1 183 ? 6.685 -13.213 -4.689 1.00 47.16 183 PRO A O 1
ATOM 1548 N N . CYS A 1 184 ? 5.380 -13.562 -2.914 1.00 51.56 184 CYS A N 1
ATOM 1549 C CA . CYS A 1 184 ? 4.878 -14.839 -3.378 1.00 51.56 184 CYS A CA 1
ATOM 1550 C C . CYS A 1 184 ? 3.866 -14.545 -4.492 1.00 51.56 184 CYS A C 1
ATOM 1552 O O . CYS A 1 184 ? 2.656 -14.548 -4.273 1.00 51.56 184 CYS A O 1
ATOM 1554 N N . PHE A 1 185 ? 4.363 -14.227 -5.690 1.00 66.69 185 PHE A N 1
ATOM 1555 C CA . PHE A 1 185 ? 3.546 -14.250 -6.886 1.00 66.69 185 PHE A CA 1
ATOM 1556 C C . PHE A 1 185 ? 3.050 -15.681 -7.000 1.00 66.69 185 PHE A C 1
ATOM 1558 O O . PHE A 1 185 ? 3.839 -16.626 -7.003 1.00 66.69 185 PHE A O 1
ATOM 1565 N N . THR A 1 186 ? 1.737 -15.837 -6.980 1.00 82.44 186 THR A N 1
ATOM 1566 C CA . THR A 1 186 ? 1.089 -17.139 -7.004 1.00 82.44 186 THR A CA 1
ATOM 1567 C C . THR A 1 186 ? 0.193 -17.206 -8.217 1.00 82.44 186 THR A C 1
ATOM 1569 O O . THR A 1 186 ? -0.396 -16.203 -8.624 1.00 82.44 186 THR A O 1
ATOM 1572 N N . CYS A 1 187 ? 0.111 -18.382 -8.828 1.00 84.88 187 CYS A N 1
ATOM 1573 C CA . CYS A 1 187 ? -0.797 -18.598 -9.934 1.00 84.88 187 CYS A CA 1
ATOM 1574 C C . CYS A 1 187 ? -2.222 -18.300 -9.485 1.00 84.88 187 CYS A C 1
ATOM 1576 O O . CYS A 1 187 ? -2.700 -18.837 -8.489 1.00 84.88 187 CYS A O 1
ATOM 1578 N N . THR A 1 188 ? -2.904 -17.479 -10.273 1.00 83.12 188 THR A N 1
ATOM 1579 C CA . THR A 1 188 ? -4.278 -17.056 -10.012 1.00 83.12 188 THR A CA 1
ATOM 1580 C C . THR A 1 188 ? -5.239 -18.242 -9.847 1.00 83.12 188 THR A C 1
ATOM 1582 O O . THR A 1 188 ? -6.180 -18.171 -9.062 1.00 83.12 188 THR A O 1
ATOM 1585 N N . GLU A 1 189 ? -4.980 -19.350 -10.546 1.00 86.25 189 GLU A N 1
ATOM 1586 C CA . GLU A 1 189 ? -5.821 -20.549 -10.516 1.00 86.25 189 GLU A CA 1
ATOM 1587 C C . GLU A 1 189 ? -5.407 -21.533 -9.410 1.00 86.25 189 GLU A C 1
ATOM 1589 O O . GLU A 1 189 ? -6.227 -21.934 -8.587 1.00 86.25 189 GLU A O 1
ATOM 1594 N N . CYS A 1 190 ? -4.132 -21.937 -9.360 1.00 89.12 190 CYS A N 1
ATOM 1595 C CA . CYS A 1 190 ? -3.686 -22.987 -8.435 1.00 89.12 190 CYS A CA 1
ATOM 1596 C C . CYS A 1 190 ? -3.060 -22.471 -7.133 1.00 89.12 190 CYS A C 1
ATOM 1598 O O . CYS A 1 190 ? -2.751 -23.269 -6.253 1.00 89.12 190 CYS A O 1
ATOM 1600 N N . SER A 1 191 ? -2.874 -21.157 -6.990 1.00 84.19 191 SER A N 1
ATOM 1601 C CA . SER A 1 191 ? -2.190 -20.509 -5.859 1.00 84.19 191 SER A CA 1
ATOM 1602 C C . SER A 1 191 ? -0.744 -20.969 -5.621 1.00 84.19 191 SER A C 1
ATOM 1604 O O . SER A 1 191 ? -0.156 -20.628 -4.596 1.00 84.19 191 SER A O 1
ATOM 1606 N N . ASN A 1 192 ? -0.146 -21.727 -6.546 1.00 83.31 192 ASN A N 1
ATOM 1607 C CA . ASN A 1 192 ? 1.252 -22.135 -6.440 1.00 83.31 192 ASN A CA 1
ATOM 1608 C C . ASN A 1 192 ? 2.157 -20.930 -6.652 1.00 83.31 192 ASN A C 1
ATOM 1610 O O . ASN A 1 192 ? 1.916 -20.144 -7.566 1.00 83.31 192 ASN A O 1
ATOM 1614 N N . ALA A 1 193 ? 3.187 -20.796 -5.819 1.00 80.38 193 ALA A N 1
ATOM 1615 C CA . ALA A 1 193 ? 4.197 -19.767 -6.005 1.00 80.38 193 ALA A CA 1
ATOM 1616 C C . ALA A 1 193 ? 4.945 -20.003 -7.320 1.00 80.38 193 ALA A C 1
ATOM 1618 O O . ALA A 1 193 ? 5.265 -21.148 -7.640 1.00 80.38 193 ALA A O 1
ATOM 1619 N N . PHE A 1 194 ? 5.214 -18.930 -8.057 1.00 80.38 194 PHE A N 1
ATOM 1620 C CA . PHE A 1 194 ? 6.057 -19.002 -9.240 1.00 80.38 194 PHE A CA 1
ATOM 1621 C C . PHE A 1 194 ? 7.515 -19.165 -8.834 1.00 80.38 194 PHE A C 1
ATOM 1623 O O . PHE A 1 194 ? 8.015 -18.456 -7.955 1.00 80.38 194 PHE A O 1
ATOM 1630 N N . ASP A 1 195 ? 8.179 -20.095 -9.504 1.00 77.75 195 ASP A N 1
ATOM 1631 C CA . ASP A 1 195 ? 9.625 -20.097 -9.624 1.00 77.75 195 ASP A CA 1
ATOM 1632 C C . ASP A 1 195 ? 9.944 -19.359 -10.925 1.00 77.75 195 ASP A C 1
ATOM 1634 O O . ASP A 1 195 ? 9.733 -19.897 -12.003 1.00 77.75 195 ASP A O 1
ATOM 1638 N N . PHE A 1 196 ? 10.380 -18.104 -10.837 1.00 65.19 196 PHE A N 1
ATOM 1639 C CA . PHE A 1 196 ? 10.608 -17.272 -12.022 1.00 65.19 196 PHE A CA 1
ATOM 1640 C C . PHE A 1 196 ? 11.736 -17.790 -12.919 1.00 65.19 196 PHE A C 1
ATOM 1642 O O . PHE A 1 196 ? 11.805 -17.388 -14.078 1.00 65.19 196 PHE A O 1
ATOM 1649 N N . GLU A 1 197 ? 12.602 -18.670 -12.410 1.00 64.62 197 GLU A N 1
ATOM 1650 C CA . GLU A 1 197 ? 13.691 -19.239 -13.200 1.00 64.62 197 GLU A CA 1
ATOM 1651 C C . GLU A 1 197 ? 13.266 -20.469 -13.997 1.00 64.62 197 GLU A C 1
ATOM 1653 O O . GLU A 1 197 ? 13.827 -20.730 -15.061 1.00 64.62 197 GLU A O 1
ATOM 1658 N N . GLN A 1 198 ? 12.320 -21.244 -13.460 1.00 74.12 198 GLN A N 1
ATOM 1659 C CA . GLN A 1 198 ? 11.869 -22.500 -14.061 1.00 74.12 198 GLN A CA 1
ATOM 1660 C C . GLN A 1 198 ? 10.530 -22.333 -14.783 1.00 74.12 198 GLN A C 1
ATOM 1662 O O . GLN A 1 198 ? 10.394 -22.799 -15.907 1.00 74.12 198 GLN A O 1
ATOM 1667 N N . ASP A 1 199 ? 9.591 -21.615 -14.162 1.00 77.06 199 ASP A N 1
ATOM 1668 C CA . ASP A 1 199 ? 8.197 -21.473 -14.583 1.00 77.06 199 ASP A CA 1
ATOM 1669 C C . ASP A 1 199 ? 7.735 -19.998 -14.454 1.00 77.06 199 ASP A C 1
ATOM 1671 O O . ASP A 1 199 ? 6.961 -19.655 -13.541 1.00 77.06 199 ASP A O 1
ATOM 1675 N N . PRO A 1 200 ? 8.194 -19.086 -15.337 1.00 77.12 200 PRO A N 1
ATOM 1676 C CA . PRO A 1 200 ? 7.772 -17.690 -15.301 1.00 77.12 200 PRO A CA 1
ATOM 1677 C C . PRO A 1 200 ? 6.249 -17.559 -15.508 1.00 77.12 200 PRO A C 1
ATOM 1679 O O . PRO A 1 200 ? 5.645 -18.313 -16.278 1.00 77.12 200 PRO A O 1
ATOM 1682 N N . PRO A 1 201 ? 5.584 -16.606 -14.829 1.00 84.19 201 PRO A N 1
ATOM 1683 C CA . PRO A 1 201 ? 4.143 -16.438 -14.946 1.00 84.19 201 PRO A CA 1
ATOM 1684 C C . PRO A 1 201 ? 3.731 -15.949 -16.338 1.00 84.19 201 PRO A C 1
ATOM 1686 O O . PRO A 1 201 ? 4.219 -14.932 -16.826 1.00 84.19 201 PRO A O 1
ATOM 1689 N N . LEU A 1 202 ? 2.726 -16.598 -16.922 1.00 86.25 202 LEU A N 1
ATOM 1690 C CA . LEU A 1 202 ? 2.017 -16.108 -18.099 1.00 86.25 202 LEU A CA 1
ATOM 1691 C C . LEU A 1 202 ? 0.953 -15.100 -17.662 1.00 86.25 202 LEU A C 1
ATOM 1693 O O . LEU A 1 202 ? 0.040 -15.431 -16.901 1.00 86.25 202 LEU A O 1
ATOM 1697 N N . VAL A 1 203 ? 1.070 -13.857 -18.126 1.00 82.12 203 VAL A N 1
ATOM 1698 C CA . VAL A 1 203 ? 0.180 -12.758 -17.731 1.00 82.12 203 VAL A CA 1
ATOM 1699 C C . VAL A 1 203 ? -0.832 -12.487 -18.840 1.00 82.12 203 VAL A C 1
ATOM 1701 O O . VAL A 1 203 ? -0.468 -12.173 -19.969 1.00 82.12 203 VAL A O 1
ATOM 1704 N N . LEU A 1 204 ? -2.123 -12.590 -18.518 1.00 80.88 204 LEU A N 1
ATOM 1705 C CA . LEU A 1 204 ? -3.192 -12.228 -19.455 1.00 80.88 204 LEU A CA 1
ATOM 1706 C C . LEU A 1 204 ? -3.234 -10.705 -19.698 1.00 80.88 204 LEU A C 1
ATOM 1708 O O . LEU A 1 204 ? -2.850 -9.951 -18.806 1.00 80.88 204 LEU A O 1
ATOM 1712 N N . PRO A 1 205 ? -3.830 -10.217 -20.806 1.00 75.69 205 PRO A N 1
ATOM 1713 C CA . PRO A 1 205 ? -4.094 -8.788 -21.042 1.00 75.69 205 PRO A CA 1
ATOM 1714 C C . PRO A 1 205 ? -4.810 -8.057 -19.893 1.00 75.69 205 PRO A C 1
ATOM 1716 O O . PRO A 1 205 ? -4.707 -6.842 -19.748 1.00 75.69 205 PRO A O 1
ATOM 1719 N N . CYS A 1 206 ? -5.549 -8.784 -19.049 1.00 77.62 206 CYS A N 1
ATOM 1720 C CA . CYS A 1 206 ? -6.182 -8.238 -17.849 1.00 77.62 206 CYS A CA 1
ATOM 1721 C C . CYS A 1 206 ? -5.236 -8.082 -16.638 1.00 77.62 206 CYS A C 1
ATOM 1723 O O . CYS A 1 206 ? -5.681 -7.603 -15.594 1.00 77.62 206 CYS A O 1
ATOM 1725 N N . GLY A 1 207 ? -3.972 -8.493 -16.761 1.00 75.12 207 GLY A N 1
ATOM 1726 C CA . GLY A 1 207 ? -2.918 -8.377 -15.752 1.00 75.12 207 GLY A CA 1
ATOM 1727 C C . GLY A 1 207 ? -2.849 -9.514 -14.726 1.00 75.12 207 GLY A C 1
ATOM 1728 O O . GLY A 1 207 ? -2.117 -9.381 -13.750 1.00 75.12 207 GLY A O 1
ATOM 1729 N N . HIS A 1 208 ? -3.602 -10.609 -14.897 1.00 81.69 208 HIS A N 1
ATOM 1730 C CA . HIS A 1 208 ? -3.587 -11.741 -13.956 1.00 81.69 208 HIS A CA 1
ATOM 1731 C C . HIS A 1 208 ? -2.546 -12.801 -14.362 1.00 81.69 208 HIS A C 1
ATOM 1733 O O . HIS A 1 208 ? -2.569 -13.226 -15.522 1.00 81.69 208 HIS A O 1
ATOM 1739 N N . PRO A 1 209 ? -1.673 -13.254 -13.437 1.00 85.62 209 PRO A N 1
ATOM 1740 C CA . PRO A 1 209 ? -0.625 -14.235 -13.725 1.00 85.62 209 PRO A CA 1
ATOM 1741 C C . PRO A 1 209 ? -1.098 -15.693 -13.567 1.00 85.62 209 PRO A C 1
ATOM 1743 O O . PRO A 1 209 ? -1.788 -16.045 -12.603 1.00 85.62 209 PRO A O 1
ATOM 1746 N N . PHE A 1 210 ? -0.669 -16.578 -14.465 1.00 88.88 210 PHE A N 1
ATOM 1747 C CA . PHE A 1 210 ? -0.951 -18.019 -14.458 1.00 88.88 210 PHE A CA 1
ATOM 1748 C C . PHE A 1 210 ? 0.331 -18.827 -14.664 1.00 88.88 210 PHE A C 1
ATOM 1750 O O . PHE A 1 210 ? 1.251 -18.354 -15.319 1.00 88.88 210 PHE A O 1
ATOM 1757 N N . CYS A 1 211 ? 0.412 -20.042 -14.112 1.00 90.81 211 CYS A N 1
ATOM 1758 C CA . CYS A 1 211 ? 1.492 -20.958 -14.491 1.00 90.81 211 CYS A CA 1
ATOM 1759 C C . CYS A 1 211 ? 1.169 -21.606 -15.832 1.00 90.81 211 CYS A C 1
ATOM 1761 O O . CYS A 1 211 ? -0.008 -21.730 -16.178 1.00 90.81 211 CYS A O 1
ATOM 1763 N N . GLU A 1 212 ? 2.197 -22.051 -16.551 1.00 89.06 212 GLU A N 1
ATOM 1764 C CA . GLU A 1 212 ? 2.065 -22.698 -17.859 1.00 89.06 212 GLU A CA 1
ATOM 1765 C C . GLU A 1 212 ? 1.016 -23.818 -17.831 1.00 89.06 212 GLU A C 1
ATOM 1767 O O . GLU A 1 212 ? 0.027 -23.768 -18.557 1.00 89.06 212 GLU A O 1
ATOM 1772 N N . GLY A 1 213 ? 1.106 -24.735 -16.862 1.00 89.44 213 GLY A N 1
ATOM 1773 C CA . GLY A 1 213 ? 0.149 -25.839 -16.743 1.00 89.44 213 GLY A CA 1
ATOM 1774 C C . GLY A 1 213 ? -1.293 -25.437 -16.388 1.00 89.44 213 GLY A C 1
ATOM 1775 O O . GLY A 1 213 ? -2.208 -26.247 -16.556 1.00 89.44 213 GLY A O 1
ATOM 1776 N N . CYS A 1 214 ? -1.531 -24.230 -15.866 1.00 89.06 214 CYS A N 1
ATOM 1777 C CA . CYS A 1 214 ? -2.882 -23.676 -15.702 1.00 89.06 214 CYS A CA 1
ATOM 1778 C C . CYS A 1 214 ? -3.323 -22.886 -16.936 1.00 89.06 214 CYS A C 1
ATOM 1780 O O . CYS A 1 214 ? -4.514 -22.857 -17.231 1.00 89.06 214 CYS A O 1
ATOM 1782 N N . PHE A 1 215 ? -2.380 -22.275 -17.649 1.00 87.12 215 PHE A N 1
ATOM 1783 C CA . PHE A 1 215 ? -2.629 -21.532 -18.874 1.00 87.12 215 PHE A CA 1
ATOM 1784 C C . PHE A 1 215 ? -3.008 -22.455 -20.033 1.00 87.12 215 PHE A C 1
ATOM 1786 O O . PHE A 1 215 ? -4.013 -22.213 -20.688 1.00 87.12 215 PHE A O 1
ATOM 1793 N N . GLU A 1 216 ? -2.299 -23.572 -20.214 1.00 88.00 216 GLU A N 1
ATOM 1794 C CA . GLU A 1 216 ? -2.608 -24.586 -21.238 1.00 88.00 216 GLU A CA 1
ATOM 1795 C C . GLU A 1 216 ? -3.988 -25.233 -21.059 1.00 88.00 216 GLU A C 1
ATOM 1797 O O . GLU A 1 216 ? -4.569 -25.766 -22.001 1.00 88.00 216 GLU A O 1
ATOM 1802 N N . LYS A 1 217 ? -4.520 -25.211 -19.832 1.00 85.69 217 LYS A N 1
ATOM 1803 C CA . LYS A 1 217 ? -5.861 -25.723 -19.520 1.00 85.69 217 LYS A CA 1
ATOM 1804 C C . LYS A 1 217 ? -6.963 -24.703 -19.792 1.00 85.69 217 LYS A C 1
ATOM 1806 O O . LYS A 1 217 ? -8.134 -25.052 -19.644 1.00 85.69 217 LYS A O 1
ATOM 1811 N N . MET A 1 218 ? -6.617 -23.460 -20.129 1.00 80.62 218 MET A N 1
ATOM 1812 C CA . MET A 1 218 ? -7.606 -22.469 -20.530 1.00 80.62 218 MET A CA 1
ATOM 1813 C C . MET A 1 218 ? -8.058 -22.748 -21.962 1.00 80.62 218 MET A C 1
ATOM 1815 O O . MET A 1 218 ? -7.245 -22.940 -22.859 1.00 80.62 218 MET A O 1
ATOM 1819 N N . ASP A 1 219 ? -9.373 -22.778 -22.164 1.00 75.44 219 ASP A N 1
ATOM 1820 C CA . ASP A 1 219 ? -9.982 -22.912 -23.488 1.00 75.44 219 ASP A CA 1
ATOM 1821 C C . ASP A 1 219 ? -9.624 -21.711 -24.385 1.00 75.44 219 ASP A C 1
ATOM 1823 O O . ASP A 1 219 ? -9.448 -20.594 -23.891 1.00 75.44 219 ASP A O 1
ATOM 1827 N N . GLU A 1 220 ? -9.613 -21.912 -25.708 1.00 65.00 220 GLU A N 1
ATOM 1828 C CA . GLU A 1 220 ? -9.251 -20.897 -26.724 1.00 65.00 220 GLU A CA 1
ATOM 1829 C C . GLU A 1 220 ? -10.104 -19.610 -26.656 1.00 65.00 220 GLU A C 1
ATOM 1831 O O . GLU A 1 220 ? -9.717 -18.566 -27.178 1.00 65.00 220 GLU A O 1
ATOM 1836 N N . SER A 1 221 ? -11.253 -19.637 -25.971 1.00 63.16 221 SER A N 1
ATOM 1837 C CA . SER A 1 221 ? -11.988 -18.435 -25.567 1.00 63.16 221 SER A CA 1
ATOM 1838 C C . SER A 1 221 ? -11.521 -17.963 -24.185 1.00 63.16 221 SER A C 1
ATOM 1840 O O . SER A 1 221 ? -12.257 -18.098 -23.202 1.00 63.16 221 SER A O 1
ATOM 1842 N N . VAL A 1 222 ? -10.289 -17.457 -24.098 1.00 65.06 222 VAL A N 1
ATOM 1843 C CA . VAL A 1 222 ? -9.602 -17.164 -22.833 1.00 65.06 222 VAL A CA 1
ATOM 1844 C C . VAL A 1 222 ? -10.405 -16.150 -22.012 1.00 65.06 222 VAL A C 1
ATOM 1846 O O . VAL A 1 222 ? -10.402 -14.946 -22.260 1.00 65.06 222 VAL A O 1
ATOM 1849 N N . LYS A 1 223 ? -11.145 -16.633 -21.014 1.00 74.25 223 LYS A N 1
ATOM 1850 C CA . LYS A 1 223 ? -11.764 -15.793 -19.988 1.00 74.25 223 LYS A CA 1
ATOM 1851 C C . LYS A 1 223 ? -10.955 -15.945 -18.722 1.00 74.25 223 LYS A C 1
ATOM 1853 O O . LYS A 1 223 ? -10.796 -17.046 -18.210 1.00 74.25 223 LYS A O 1
ATOM 1858 N N . CYS A 1 224 ? -10.473 -14.831 -18.191 1.00 76.00 224 CYS A N 1
ATOM 1859 C CA . CYS A 1 224 ? -9.801 -14.849 -16.903 1.00 76.00 224 CYS A CA 1
ATOM 1860 C C . CYS A 1 224 ? -10.810 -15.222 -15.808 1.00 76.00 224 CYS A C 1
ATOM 1862 O O . CYS A 1 224 ? -11.739 -14.456 -15.552 1.00 76.00 224 CYS A O 1
ATOM 1864 N N . ASN A 1 225 ? -10.607 -16.347 -15.120 1.00 74.06 225 ASN A N 1
ATOM 1865 C CA . ASN A 1 225 ? -11.503 -16.805 -14.050 1.00 74.06 225 ASN A CA 1
ATOM 1866 C C . ASN A 1 225 ? -11.624 -15.812 -12.881 1.00 74.06 225 ASN A C 1
ATOM 1868 O O . ASN A 1 225 ? -12.623 -15.820 -12.168 1.00 74.06 225 ASN A O 1
ATOM 1872 N N . SER A 1 226 ? -10.643 -14.924 -12.690 1.00 72.88 226 SER A N 1
ATOM 1873 C CA . SER A 1 226 ? -10.682 -13.927 -11.613 1.00 72.88 226 SER A CA 1
ATOM 1874 C C . SER A 1 226 ? -11.448 -12.658 -11.943 1.00 72.88 226 SER A C 1
ATOM 1876 O O . SER A 1 226 ? -11.946 -12.008 -11.027 1.00 72.88 226 SER A O 1
ATOM 1878 N N . CYS A 1 227 ? -11.539 -12.274 -13.217 1.00 77.62 227 CYS A N 1
ATOM 1879 C CA . CYS A 1 227 ? -12.214 -11.031 -13.602 1.00 77.62 227 CYS A CA 1
ATOM 1880 C C . CYS A 1 227 ? -13.314 -11.203 -14.655 1.00 77.62 227 CYS A C 1
ATOM 1882 O O . CYS A 1 227 ? -13.932 -10.212 -15.036 1.00 77.62 227 CYS A O 1
ATOM 1884 N N . GLU A 1 228 ? -13.546 -12.433 -15.122 1.00 74.88 228 GLU A N 1
ATOM 1885 C CA . GLU A 1 228 ? -14.547 -12.847 -16.117 1.00 74.88 228 GLU A CA 1
ATOM 1886 C C . GLU A 1 228 ? -14.453 -12.131 -17.479 1.00 74.88 228 GLU A C 1
ATOM 1888 O O . GLU A 1 228 ? -15.319 -12.291 -18.344 1.00 74.88 228 GLU A O 1
ATOM 1893 N N . LYS A 1 229 ? -13.389 -11.352 -17.705 1.00 73.38 229 LYS A N 1
ATOM 1894 C CA . LYS A 1 229 ? -13.147 -10.651 -18.968 1.00 73.38 229 LYS A CA 1
ATOM 1895 C C . LYS A 1 229 ? -12.605 -11.621 -20.012 1.00 73.38 229 LYS A C 1
ATOM 1897 O O . LYS A 1 229 ? -11.691 -12.393 -19.717 1.00 73.38 229 LYS A O 1
ATOM 1902 N N . SER A 1 230 ? -13.146 -11.538 -21.229 1.00 68.44 230 SER A N 1
ATOM 1903 C CA . SER A 1 230 ? -12.519 -12.121 -22.418 1.00 68.44 230 SER A CA 1
ATOM 1904 C C . SER A 1 230 ? -11.190 -11.414 -22.659 1.00 68.44 230 SER A C 1
ATOM 1906 O O . SER A 1 230 ? -11.169 -10.181 -22.736 1.00 68.44 230 SER A O 1
ATOM 1908 N N . CYS A 1 231 ? -10.124 -12.196 -22.707 1.00 58.12 231 CYS A N 1
ATOM 1909 C CA . CYS A 1 231 ? -8.745 -11.774 -22.867 1.00 58.12 231 CYS A CA 1
ATOM 1910 C C . CYS A 1 231 ? -8.237 -12.198 -24.243 1.00 58.12 231 CYS A C 1
ATOM 1912 O O . CYS A 1 231 ? -8.636 -13.294 -24.694 1.00 58.12 231 CYS A O 1
#

Secondary structure (DSSP, 8-state):
----------SS---HHHHHHHHTSS-PPP--SHHHHHHHHHHHTT-GGGT-TT----HHHHHHHHHHHHHHHS----HHHHHHHHHHHHHHHHHHHHIIIIIH---HHHHHHHHHHSTTGGGTGGGGGGSHHHHHHHHHHHHHHHHHHHHHHTT---S-THHHHHHHHHHHHHHHHH-S-----B-TTT-PBP-TTTSPPEEPTTS-EE-HHHHTTS-SS-B-TTT--B-

Foldseek 3Di:
DDDPDDPDQQPDADDLVRLVVVLPDPPFDDCPDPVLLLLLLLLCLVVCLLQAPPHPNDPVNLSVSQRSSCSRPVGGDHSVRSVCSNVVVVVVLLVLLLCVCVVVVDDPQQSVLVLVLPSNSVSNVSCVVNCVVVSVVSNVVSVVVVVVVVVVVVVDPDDDPPVVVVVVVVSNVVVLVPPPPPSQLAAPPPRHGDPCVPWNWDADSVSHTHTPVVVVPADPQHQDPVPRDRD

Sequence (231 aa):
MASTSGLATPAYRITMEEYIRRSRKRRISETDGLGMHTVILDLMRHRQELWKRRSVAEVEDWQKLGVEVYERTGKIVSVNTMKSVFEDTKKTLRDMLIDIIQGLKADRILLRALLNNWPLYRHFDYYHAEILDFELHLYEELEEEEEELDEEEEEEEEEDDEERKDLVEQIVKTRYETANMRPCFTCTECSNAFDFEQDPPLVLPCGHPFCEGCFEKMDESVKCNSCEKSC